Protein 6SWJ (pdb70)

Secondary structure (DSSP, 8-state):
---S-HHHHHHHHHHHHHHHHHTT-HHHHHHHHHHHHHHHHHHS-TTS-EEHHHHHHHHHHHHHHHHHHHTTTEEEEEEE-GGGTT-EE-TTSHHHHHHHHHHHHHHH-SS-EEEEEEEEEETTEEEEEEEE-SS---HHHHHHHHHHHHT------TT----HHHHHHHHHHHHT-S--EEEEE-TTS-EEEEEEEEP-SS---

Solvent-accessible surface area: 11991 Å² total; per-residue (Å²): 216,96,167,105,88,60,127,121,79,38,73,52,40,67,82,66,31,126,104,7,173,131,128,104,34,126,136,66,34,80,57,14,107,0,57,23,21,23,34,152,18,53,81,28,93,60,145,68,31,13,41,0,44,46,4,0,112,0,0,133,26,19,17,66,40,23,68,69,186,37,131,104,66,6,89,31,36,36,117,32,73,114,85,2,33,86,0,5,0,7,0,15,1,2,7,10,3,0,74,29,2,20,81,38,0,41,134,49,63,139,132,42,2,66,0,20,1,30,3,47,54,78,156,51,57,0,0,1,38,3,74,4,30,2,84,21,25,85,151,107,71,44,48,16,2,52,16,7,15,150,44,88,129,23,172,127,103,226,182,149,126,49,34,23,58,67,1,6,78,39,0,14,150,44,11,65,45,86,82,0,8,69,13,97,30,53,155,55,169,2,3,18,6,33,1,59,0,20,53,74,158,55,36,114,174

Sequence (205 aa):
QSQINPHFLFNTLNTVAKMAYLEDAQQTSRRLIEAVAAILRYNLGDLQRTVTLADEVRRIAREYFFIQQTRFFDRIKFSLEAEPSCLDQPIPPLTLQPLIENAFIHGIETYEQGAELSVSVFAENGRVVVEVRDNGVGMDEQVKAELEALIRGEEPRTRREQGIGLHNVIRRLQLFYGVMDVAEIESALGKGTTVRLWLPRWQGGMN

Radius of gyration: 17.87 Å; Cα contacts (8 Å, |Δi|>4): 331; chains: 1; bounding box: 51×41×42 Å

Nearest PDB structures (foldseek):
  6swj-assembly1_A-2  TM=1.005E+00  e=4.929E-46  Geobacillus stearothermophilus
  6swk-assembly1_A-2  TM=1.004E+00  e=2.505E-43  Geobacillus stearothermophilus
  4q20-assembly1_A  TM=5.596E-01  e=3.713E-10  Caulobacter vibrioides CB15
  4q20-assembly1_B  TM=5.631E-01  e=3.482E-10  Caulobacter vibrioides CB15
  3a0z-assembly1_A  TM=6.839E-01  e=1.660E-07  Thermotoga maritima

Organism: Geobacillus stearothermophilus (NCBI:txid1422)

B-factor: mean 32.08, std 12.31, range [7.04, 130.5]

Structure (mmCIF, N/CA/C/O backbone):
data_6SWJ
#
_entry.id   6SWJ
#
_cell.length_a   48.830
_cell.length_b   80.280
_cell.length_c   116.360
_cell.angle_alpha   90.000
_cell.angle_beta   90.000
_cell.angle_gamma   90.000
#
_symmetry.space_group_name_H-M   'C 2 2 21'
#
loop_
_entity.id
_entity.type
_entity.pdbx_description
1 polymer 'Histidine kinase'
2 non-polymer 'PLATINUM (II) ION'
3 water water
#
loop_
_atom_site.group_PDB
_atom_site.id
_atom_site.type_symbol
_atom_site.label_atom_id
_atom_site.label_alt_id
_atom_site.label_comp_id
_atom_site.label_asym_id
_atom_site.label_entity_id
_atom_site.label_seq_id
_atom_site.pdbx_PDB_ins_code
_atom_site.Cartn_x
_atom_site.Cartn_y
_atom_site.Cartn_z
_atom_site.occupancy
_atom_site.B_iso_or_equiv
_atom_site.auth_seq_id
_atom_site.auth_comp_id
_atom_site.auth_asym_id
_atom_site.auth_atom_id
_atom_site.pdbx_PDB_model_num
ATOM 1 N N . GLN A 1 1 ? 29.562 39.095 63.390 1.00 77.81 272 GLN A N 1
ATOM 2 C CA . GLN A 1 1 ? 30.159 40.258 62.683 1.00 76.30 272 GLN A CA 1
ATOM 3 C C . GLN A 1 1 ? 31.635 39.994 62.419 1.00 74.73 272 GLN A C 1
ATOM 4 O O . GLN A 1 1 ? 32.091 38.890 62.674 1.00 75.40 272 GLN A O 1
ATOM 10 N N . SER A 1 2 ? 32.340 41.004 61.922 1.00 72.27 273 SER A N 1
ATOM 11 C CA . SER A 1 2 ? 33.800 40.846 61.726 1.00 70.15 273 SER A CA 1
ATOM 12 C C . SER A 1 2 ? 34.507 41.330 62.980 1.00 64.33 273 SER A C 1
ATOM 13 O O . SER A 1 2 ? 34.408 42.502 63.266 1.00 63.69 273 SER A O 1
ATOM 16 N N . GLN A 1 3 ? 35.273 40.452 63.616 1.00 58.94 274 GLN A N 1
ATOM 17 C CA . GLN A 1 3 ? 36.001 40.782 64.863 1.00 53.14 274 GLN A CA 1
ATOM 18 C C . GLN A 1 3 ? 37.394 41.341 64.535 1.00 59.70 274 GLN A C 1
ATOM 19 O O . GLN A 1 3 ? 38.142 41.592 65.474 1.00 53.86 274 GLN A O 1
ATOM 25 N N . ILE A 1 4 ? 37.713 41.526 63.255 1.00 52.97 275 ILE A N 1
ATOM 26 C CA . ILE A 1 4 ? 39.052 41.997 62.810 1.00 52.95 275 ILE A CA 1
ATOM 27 C C . ILE A 1 4 ? 38.859 43.283 62.005 1.00 51.21 275 ILE A C 1
ATOM 28 O O . ILE A 1 4 ? 37.822 43.422 61.386 1.00 52.22 275 ILE A O 1
ATOM 33 N N . ASN A 1 5 ? 39.810 44.206 62.062 1.00 41.33 276 ASN A N 1
ATOM 34 C CA . ASN A 1 5 ? 39.675 45.466 61.301 1.00 44.09 276 ASN A CA 1
ATOM 35 C C . ASN A 1 5 ? 40.644 45.345 60.163 1.00 44.70 276 ASN A C 1
ATOM 36 O O . ASN A 1 5 ? 41.820 45.556 60.361 1.00 38.90 276 ASN A O 1
ATOM 41 N N . PRO A 1 6 ? 40.294 45.060 58.749 1.00 46.25 277 PRO A N 1
ATOM 42 C CA . PRO A 1 6 ? 41.178 44.784 57.605 1.00 42.04 277 PRO A CA 1
ATOM 43 C C . PRO A 1 6 ? 42.030 45.970 57.183 1.00 38.96 277 PRO A C 1
ATOM 44 O O . PRO A 1 6 ? 43.157 45.761 56.719 1.00 41.83 277 PRO A O 1
ATOM 48 N N . HIS A 1 7 ? 41.532 47.201 57.319 1.00 39.36 278 HIS A N 1
ATOM 49 C CA . HIS A 1 7 ? 42.333 48.368 56.961 1.00 41.83 278 HIS A CA 1
ATOM 50 C C . HIS A 1 7 ? 43.563 48.485 57.860 1.00 38.23 278 HIS A C 1
ATOM 51 O O . HIS A 1 7 ? 44.687 48.651 57.371 1.00 36.43 278 HIS A O 1
ATOM 58 N N . PHE A 1 8 ? 43.378 48.288 59.157 1.00 38.67 279 PHE A N 1
ATOM 59 C CA . PHE A 1 8 ? 44.513 48.306 60.103 1.00 34.88 279 PHE A CA 1
ATOM 60 C C . PHE A 1 8 ? 45.468 47.177 59.728 1.00 31.74 279 PHE A C 1
ATOM 61 O O . PHE A 1 8 ? 46.650 47.363 59.756 1.00 30.35 279 PHE A O 1
ATOM 69 N N . LEU A 1 9 ? 44.914 46.010 59.429 1.00 31.86 280 LEU A N 1
ATOM 70 C CA . LEU A 1 9 ? 45.733 44.821 59.087 1.00 31.28 280 LEU A CA 1
ATOM 71 C C . LEU A 1 9 ? 46.591 45.127 57.858 1.00 32.31 280 LEU A C 1
ATOM 72 O O . LEU A 1 9 ? 47.754 44.870 57.873 1.00 26.55 280 LEU A O 1
ATOM 77 N N . PHE A 1 10 ? 45.968 45.660 56.822 1.00 34.09 281 PHE A N 1
ATOM 78 C CA . PHE A 1 10 ? 46.708 45.992 55.588 1.00 31.19 281 PHE A CA 1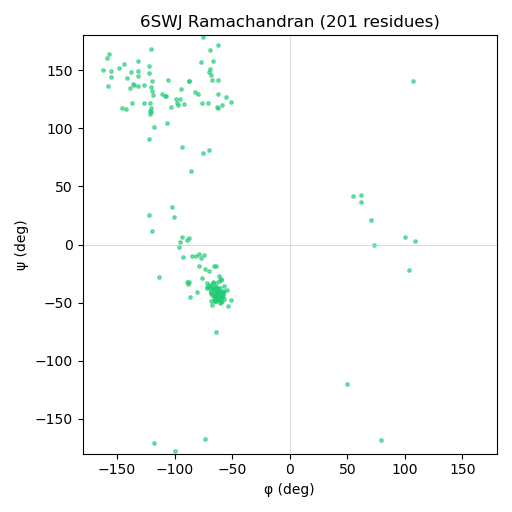
ATOM 79 C C . PHE A 1 10 ? 47.820 47.024 55.835 1.00 34.79 281 PHE A C 1
ATOM 80 O O . PHE A 1 10 ? 48.920 46.824 55.366 1.00 29.06 281 PHE A O 1
ATOM 88 N N . ASN A 1 11 ? 47.495 48.132 56.487 1.00 29.17 282 ASN A N 1
ATOM 89 C CA . ASN A 1 11 ? 48.512 49.135 56.810 1.00 33.37 282 ASN A CA 1
ATOM 90 C C . ASN A 1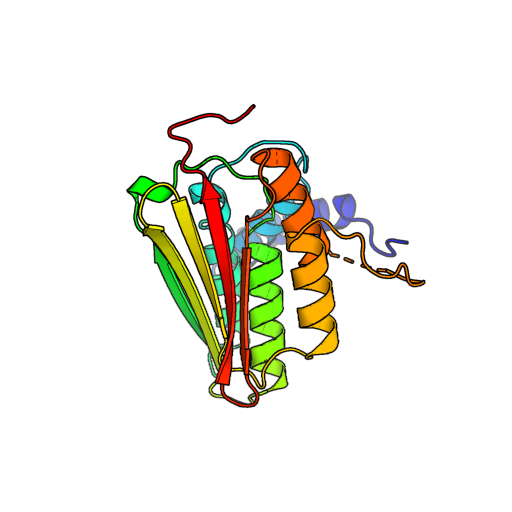 11 ? 49.632 48.540 57.650 1.00 27.98 282 ASN A C 1
ATOM 91 O O . ASN A 1 11 ? 50.814 48.846 57.441 1.00 27.36 282 ASN A O 1
ATOM 96 N N . THR A 1 12 ? 49.273 47.720 58.633 1.00 24.69 283 THR A N 1
ATOM 97 C CA . THR A 1 12 ? 50.283 47.114 59.486 1.00 22.84 283 THR A CA 1
ATOM 98 C C . THR A 1 12 ? 51.185 46.204 58.672 1.00 25.25 283 THR A C 1
ATOM 99 O O . THR A 1 12 ? 52.402 46.187 58.876 1.00 23.80 283 THR A O 1
ATOM 103 N N . LEU A 1 13 ? 50.603 45.461 57.726 1.00 21.94 284 LEU A N 1
ATOM 104 C CA . LEU A 1 13 ? 51.403 44.617 56.841 1.00 22.35 284 LEU A CA 1
ATOM 105 C C . LEU A 1 13 ? 52.385 45.449 56.029 1.00 26.05 284 LEU A C 1
ATOM 106 O O . LEU A 1 13 ? 53.521 45.026 55.779 1.00 22.39 284 LEU A O 1
ATOM 111 N N . ASN A 1 14 ? 51.966 46.643 55.609 1.00 24.06 285 ASN A N 1
ATOM 112 C CA . ASN A 1 14 ? 52.892 47.526 54.914 1.00 25.47 285 ASN A CA 1
ATOM 113 C C . ASN A 1 14 ? 54.048 47.946 55.818 1.00 21.11 285 ASN A C 1
ATOM 114 O O . ASN A 1 14 ? 55.196 47.996 55.373 1.00 23.80 285 ASN A O 1
ATOM 119 N N . THR A 1 15 ? 53.769 48.229 57.094 1.00 20.38 286 THR A N 1
ATOM 120 C CA . THR A 1 15 ? 54.832 48.605 58.028 1.00 20.94 286 THR A CA 1
ATOM 121 C C . THR A 1 15 ? 55.809 47.455 58.229 1.00 22.69 286 THR A C 1
ATOM 122 O O . THR A 1 15 ? 57.026 47.658 58.265 1.00 21.76 286 THR A O 1
ATOM 126 N N . VAL A 1 16 ? 55.284 46.239 58.382 1.00 21.43 287 VAL A N 1
ATOM 127 C CA . VAL A 1 16 ? 56.138 45.049 58.464 1.00 19.79 287 VAL A CA 1
ATOM 128 C C . VAL A 1 16 ? 57.003 44.915 57.211 1.00 23.08 287 VAL A C 1
ATOM 129 O O . VAL A 1 16 ? 58.201 44.588 57.281 1.00 18.37 287 VAL A O 1
ATOM 133 N N . ALA A 1 17 ? 56.402 45.126 56.041 1.00 20.75 288 ALA A N 1
ATOM 134 C CA . ALA A 1 17 ? 57.144 45.020 54.793 1.00 19.64 288 ALA A CA 1
ATOM 135 C C . ALA A 1 17 ? 58.269 46.044 54.744 1.00 19.32 288 ALA A C 1
ATOM 136 O O . ALA A 1 17 ? 59.372 45.741 54.279 1.00 19.87 288 ALA A O 1
ATOM 138 N N . LYS A 1 18 ? 58.006 47.263 55.219 1.00 20.43 289 LYS A N 1
ATOM 139 C CA . LYS A 1 18 ? 59.063 48.269 55.249 1.00 22.37 289 LYS A CA 1
ATOM 140 C C . LYS A 1 18 ? 60.199 47.826 56.149 1.00 21.64 289 LYS A C 1
ATOM 141 O O . LYS A 1 18 ? 61.372 47.953 55.786 1.00 21.51 289 LYS A O 1
ATOM 147 N N . MET A 1 19 ? 59.872 47.290 57.327 1.00 21.08 290 MET A N 1
ATOM 148 C CA . MET A 1 19 ? 60.922 46.860 58.249 1.00 19.72 290 MET A CA 1
ATOM 149 C C . MET A 1 19 ? 61.712 45.685 57.677 1.00 18.56 290 MET A C 1
ATOM 150 O O . MET A 1 19 ? 62.935 45.610 57.840 1.00 19.86 290 MET A O 1
ATOM 155 N N . ALA A 1 20 ? 61.035 44.763 56.993 1.00 17.79 291 ALA A N 1
ATOM 156 C CA . ALA A 1 20 ? 61.735 43.622 56.402 1.00 18.62 291 ALA A CA 1
ATOM 157 C C . ALA A 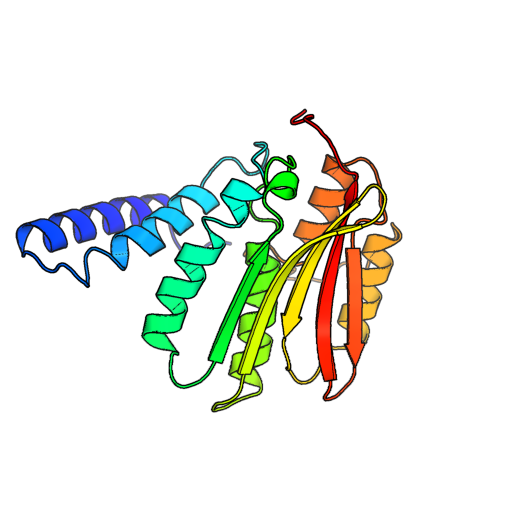1 20 ? 62.733 44.076 55.346 1.00 19.74 291 ALA A C 1
ATOM 158 O O . ALA A 1 20 ? 63.835 43.532 55.255 1.00 21.88 291 ALA A O 1
ATOM 160 N N . TYR A 1 21 ? 62.356 45.066 54.533 1.00 21.21 292 TYR A N 1
ATOM 161 C CA . TYR A 1 21 ? 63.293 45.643 53.573 1.00 22.49 292 TYR A CA 1
ATOM 162 C C . TYR A 1 21 ? 64.474 46.293 54.290 1.00 19.38 292 TYR A C 1
ATOM 163 O O . TYR A 1 21 ? 65.640 46.061 53.938 1.00 23.75 292 TYR A O 1
ATOM 172 N N . LEU A 1 22 ? 64.189 47.095 55.318 1.00 20.07 293 LEU A N 1
ATOM 173 C CA . LEU A 1 22 ? 65.256 47.793 56.037 1.00 23.67 293 LEU A CA 1
ATOM 174 C C . LEU A 1 22 ? 66.226 46.818 56.682 1.00 24.94 293 LEU A C 1
ATOM 175 O O . LEU A 1 22 ? 67.420 47.119 56.801 1.00 25.63 293 LEU A O 1
ATOM 180 N N . GLU A 1 23 ? 65.742 45.643 57.090 1.00 19.03 294 GLU A N 1
ATOM 181 C CA . GLU A 1 23 ? 66.578 44.611 57.690 1.00 20.76 294 GLU A CA 1
ATOM 182 C C . GLU A 1 23 ? 67.094 43.598 56.673 1.00 23.27 294 GLU A C 1
ATOM 183 O O . GLU A 1 23 ? 67.743 42.617 57.060 1.00 24.27 294 GLU A O 1
ATOM 189 N N . ASP A 1 24 ? 66.843 43.832 55.384 1.00 21.11 295 ASP A N 1
ATOM 190 C CA . ASP A 1 24 ? 67.334 42.978 54.296 1.00 22.39 295 ASP A CA 1
ATOM 191 C C . ASP A 1 24 ? 66.926 41.521 54.494 1.00 23.68 295 ASP A C 1
ATOM 192 O O . ASP A 1 24 ? 67.704 40.589 54.262 1.00 26.79 295 ASP A O 1
ATOM 197 N N . ALA A 1 25 ? 65.676 41.324 54.915 1.00 20.05 296 ALA A N 1
ATOM 198 C CA . ALA A 1 25 ? 65.123 39.982 55.096 1.00 21.53 296 ALA A CA 1
ATOM 199 C C . ALA A 1 25 ? 64.399 39.604 53.807 1.00 21.41 296 ALA A C 1
ATOM 200 O O . ALA A 1 25 ? 63.181 39.765 53.654 1.00 20.80 296 ALA A O 1
ATOM 202 N N . GLN A 1 26 ? 65.178 39.102 52.848 1.00 21.73 297 GLN A N 1
ATOM 203 C CA . GLN A 1 26 ? 64.664 38.985 51.481 1.00 23.58 297 GLN A CA 1
ATOM 204 C C . GLN A 1 26 ? 63.558 37.945 51.364 1.00 24.30 297 GLN A C 1
ATOM 205 O O . GLN A 1 26 ? 62.580 38.166 50.646 1.00 20.16 297 GLN A O 1
ATOM 211 N N . GLN A 1 27 ? 63.697 36.791 52.023 1.00 23.25 298 GLN A N 1
ATOM 212 C CA . GLN A 1 27 ? 62.639 35.786 51.893 1.00 22.97 298 GLN A CA 1
ATOM 213 C C . GLN A 1 27 ? 61.391 36.210 52.649 1.00 23.22 298 GLN A C 1
ATOM 214 O O . GLN A 1 27 ? 60.264 35.955 52.198 1.00 23.00 298 GLN A O 1
ATOM 220 N N . THR A 1 28 ? 61.573 36.854 53.805 1.00 17.95 299 THR A N 1
ATOM 221 C CA . THR A 1 28 ? 60.440 37.422 54.529 1.00 19.62 299 THR A CA 1
ATOM 222 C C . THR A 1 28 ? 59.720 38.458 53.671 1.00 22.14 299 THR A C 1
ATOM 223 O O . THR A 1 28 ? 58.484 38.463 53.598 1.00 21.95 299 THR A O 1
ATOM 227 N N . SER A 1 29 ? 60.480 39.335 52.999 1.00 19.35 300 SER A N 1
ATOM 228 C CA . SER A 1 29 ? 59.864 40.338 52.134 1.00 20.40 300 SER A CA 1
ATOM 229 C C . SER A 1 29 ? 59.023 39.697 51.030 1.00 19.32 300 SER A C 1
ATOM 230 O O . SER A 1 29 ? 57.936 40.185 50.717 1.00 21.31 300 SER A O 1
ATOM 233 N N . ARG A 1 30 ? 59.517 38.609 50.431 1.00 22.41 301 ARG A N 1
ATOM 234 C CA A ARG A 1 30 ? 58.743 37.957 49.375 0.55 24.69 301 ARG A CA 1
ATOM 235 C CA B ARG A 1 30 ? 58.747 37.934 49.379 0.45 24.21 301 ARG A CA 1
ATOM 236 C C . ARG A 1 30 ? 57.414 37.414 49.911 1.00 27.46 301 ARG A C 1
ATOM 237 O O . ARG A 1 30 ? 56.373 37.562 49.261 1.00 23.93 301 ARG A O 1
ATOM 252 N N . LEU A 1 31 ? 57.437 36.795 51.093 1.00 23.06 302 LEU A N 1
ATOM 253 C CA . LEU A 1 31 ? 56.188 36.299 51.670 1.00 20.59 302 LEU A CA 1
ATOM 254 C C . LEU A 1 31 ? 55.226 37.439 51.975 1.00 26.55 302 LEU A C 1
ATOM 255 O O . LEU A 1 31 ? 54.022 37.340 51.690 1.00 25.16 302 LEU A O 1
ATOM 260 N N . ILE A 1 32 ? 55.721 38.525 52.580 1.00 18.69 303 ILE A N 1
ATOM 261 C CA . ILE A 1 32 ? 54.829 39.653 52.865 1.00 20.82 303 ILE A CA 1
ATOM 262 C C . ILE A 1 32 ? 54.239 40.209 51.575 1.00 22.66 303 ILE A C 1
ATOM 263 O O . ILE A 1 32 ? 53.047 40.547 51.513 1.00 25.83 303 ILE A O 1
ATOM 268 N N . GLU A 1 33 ? 55.057 40.319 50.533 1.00 25.91 304 GLU A N 1
ATOM 269 C CA . GLU A 1 33 ? 54.566 40.842 49.262 1.00 31.48 304 GLU A CA 1
ATOM 270 C C . GLU A 1 33 ? 53.416 39.998 48.733 1.00 31.95 304 GLU A C 1
ATOM 271 O O . GLU A 1 33 ? 52.418 40.527 48.227 1.00 29.92 304 GLU A O 1
ATOM 277 N N . ALA A 1 34 ? 53.541 38.679 48.848 1.00 26.58 305 ALA A N 1
ATOM 278 C CA . ALA A 1 34 ? 52.483 37.787 48.387 1.00 27.58 305 ALA A CA 1
ATOM 279 C C . ALA A 1 34 ? 51.203 37.983 49.191 1.00 27.55 305 ALA A C 1
ATOM 280 O O . ALA A 1 34 ? 50.117 38.126 48.620 1.00 28.35 305 ALA A O 1
ATOM 282 N N . VAL A 1 35 ? 51.297 38.000 50.524 1.00 27.24 306 VAL A N 1
ATOM 283 C CA . VAL A 1 35 ? 50.052 38.115 51.279 1.00 27.12 306 VAL A CA 1
ATOM 284 C C . VAL A 1 35 ? 49.476 39.522 51.154 1.00 28.45 306 VAL A C 1
ATOM 285 O O . VAL A 1 35 ? 48.250 39.689 51.102 1.00 28.43 306 VAL A O 1
ATOM 289 N N . ALA A 1 36 ? 50.331 40.549 51.049 1.00 23.89 307 ALA A N 1
ATOM 290 C CA . ALA A 1 36 ? 49.817 41.893 50.779 1.00 26.31 307 ALA A CA 1
ATOM 291 C C . ALA A 1 36 ? 49.061 41.935 49.453 1.00 25.67 307 ALA A C 1
ATOM 292 O O . ALA A 1 36 ? 48.012 42.587 49.348 1.00 28.40 307 ALA A O 1
ATOM 294 N N . ALA A 1 37 ? 49.580 41.253 48.428 1.00 28.41 308 ALA A N 1
ATOM 295 C CA . ALA A 1 37 ? 48.897 41.218 47.138 1.00 27.75 308 ALA A CA 1
ATOM 296 C C . ALA A 1 37 ? 47.511 40.612 47.276 1.00 30.73 308 ALA A C 1
ATOM 297 O O . ALA A 1 37 ? 46.530 41.152 46.747 1.00 28.92 308 ALA A O 1
ATOM 299 N N . ILE A 1 38 ? 47.406 39.499 48.008 1.00 25.32 309 ILE A N 1
ATOM 300 C CA . ILE A 1 38 ? 46.108 38.851 48.208 1.00 24.91 309 ILE A CA 1
ATOM 301 C C . ILE A 1 38 ? 45.169 39.756 48.997 1.00 31.26 309 ILE A C 1
ATOM 302 O O . ILE A 1 38 ? 43.996 39.927 48.637 1.00 28.48 309 ILE A O 1
ATOM 307 N N . LEU A 1 39 ? 45.651 40.310 50.115 1.00 24.61 310 LEU A N 1
ATOM 308 C CA . LEU A 1 39 ? 44.790 41.146 50.950 1.00 28.68 310 LEU A CA 1
ATOM 309 C C . LEU A 1 39 ? 44.272 42.351 50.170 1.00 27.73 310 LEU A C 1
ATOM 310 O O . LEU A 1 39 ? 43.076 42.667 50.220 1.00 33.04 310 LEU A O 1
ATOM 315 N N . ARG A 1 40 ? 45.159 43.021 49.424 1.00 25.67 311 ARG A N 1
ATOM 316 C CA . ARG A 1 40 ? 44.755 44.185 48.637 1.00 31.30 311 ARG A CA 1
ATOM 317 C C . ARG A 1 40 ? 43.673 43.822 47.634 1.00 36.06 311 ARG A C 1
ATOM 318 O O . ARG A 1 40 ? 42.693 44.559 47.458 1.00 31.35 311 ARG A O 1
ATOM 326 N N . TYR A 1 41 ? 43.847 42.689 46.959 1.00 28.15 312 TYR A N 1
ATOM 327 C CA . TYR A 1 41 ? 42.874 42.233 45.973 1.00 31.38 312 TYR A CA 1
ATOM 328 C C . TYR A 1 41 ? 41.540 41.912 46.628 1.00 32.27 312 TYR A C 1
ATOM 329 O O . TYR A 1 41 ? 40.477 42.291 46.118 1.00 33.13 312 TYR A O 1
ATOM 338 N N . ASN A 1 42 ? 41.570 41.221 47.767 1.00 31.92 313 ASN A N 1
ATOM 339 C CA . ASN A 1 42 ? 40.325 40.857 48.422 1.00 33.31 313 ASN A CA 1
ATOM 340 C C . ASN A 1 42 ? 39.611 42.066 49.014 1.00 38.11 313 ASN A C 1
ATOM 341 O O . ASN A 1 42 ? 38.390 42.020 49.185 1.00 37.50 313 ASN A O 1
ATOM 346 N N . LEU A 1 43 ? 40.331 43.154 49.299 1.00 33.66 314 LEU A N 1
ATOM 347 C CA . LEU A 1 43 ? 39.715 44.372 49.817 1.00 33.17 314 LEU A CA 1
ATOM 348 C C . LEU A 1 43 ? 39.175 45.283 48.723 1.00 37.02 314 LEU A C 1
ATOM 349 O O . LEU A 1 43 ? 38.478 46.252 49.040 1.00 36.50 314 LEU A O 1
ATOM 354 N N . GLY A 1 44 ? 39.486 45.010 47.458 1.00 33.41 315 GLY A N 1
ATOM 355 C CA . GLY A 1 44 ? 38.963 45.814 46.369 1.00 32.76 315 GLY A CA 1
ATOM 356 C C . GLY A 1 44 ? 37.449 45.744 46.285 1.00 30.59 315 GLY A C 1
ATOM 357 O O . GLY A 1 44 ? 36.779 44.967 46.962 1.00 32.65 315 GLY A O 1
ATOM 358 N N . ASP A 1 45 ? 36.902 46.600 45.421 1.00 37.12 316 ASP A N 1
ATOM 359 C CA . ASP A 1 45 ? 35.465 46.627 45.179 1.00 32.90 316 ASP A CA 1
ATOM 360 C C . ASP A 1 45 ? 35.015 45.301 44.578 1.00 31.22 316 ASP A C 1
ATOM 361 O O . ASP A 1 45 ? 35.455 44.923 43.488 1.00 29.06 316 ASP A O 1
ATOM 366 N N . LEU A 1 46 ? 34.131 44.604 45.290 1.00 31.04 317 LEU A N 1
ATOM 367 C CA . LEU A 1 46 ? 33.650 43.299 44.858 1.00 34.60 317 LEU A CA 1
ATOM 368 C C . LEU A 1 46 ? 32.833 43.370 43.576 1.00 35.72 317 LEU A C 1
ATOM 369 O O . LEU A 1 46 ? 32.652 42.343 42.914 1.00 29.86 317 LEU A O 1
ATOM 374 N N . GLN A 1 47 ? 32.329 44.549 43.212 1.00 35.33 318 GLN A N 1
ATOM 375 C CA . GLN A 1 47 ? 31.505 44.693 42.021 1.00 37.32 318 GLN A CA 1
ATOM 376 C C . GLN A 1 47 ? 32.307 45.143 40.810 1.00 34.30 318 GLN A C 1
ATOM 377 O O . GLN A 1 47 ? 31.730 45.341 39.737 1.00 34.23 318 GLN A O 1
ATOM 383 N N . ARG A 1 48 ? 33.618 45.302 40.950 1.00 29.76 319 ARG A N 1
ATOM 384 C CA . ARG A 1 48 ? 34.440 45.564 39.788 1.00 30.11 319 ARG A CA 1
ATOM 385 C C . ARG A 1 48 ? 34.501 44.319 38.904 1.00 29.06 319 ARG A C 1
ATOM 386 O O . ARG A 1 48 ? 34.076 43.223 39.287 1.00 32.07 319 ARG A O 1
ATOM 394 N N . THR A 1 49 ? 35.007 44.506 37.694 1.00 28.93 320 THR A N 1
ATOM 395 C CA . THR A 1 49 ? 35.237 43.418 36.760 1.00 29.32 320 THR A CA 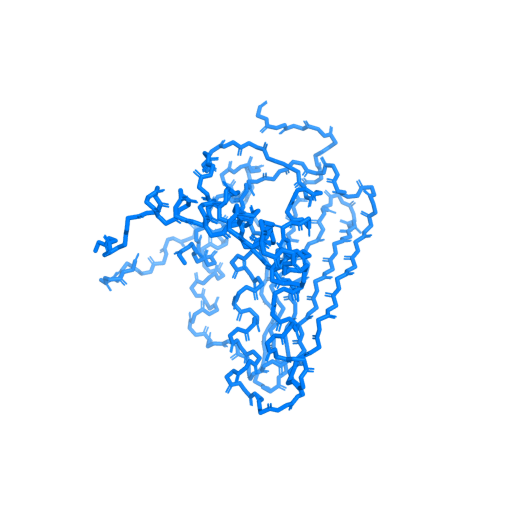1
ATOM 396 C C . THR A 1 49 ? 36.740 43.245 36.604 1.00 30.72 320 THR A C 1
ATOM 397 O O . THR A 1 49 ? 37.461 44.227 36.402 1.00 29.55 320 THR A O 1
ATOM 401 N N . VAL A 1 50 ? 37.214 42.008 36.755 1.00 26.39 321 VAL A N 1
ATOM 402 C CA . VAL A 1 50 ? 38.615 41.675 36.517 1.00 23.22 321 VAL A CA 1
ATOM 403 C C . VAL A 1 50 ? 38.663 40.669 35.376 1.00 26.53 321 VAL A C 1
ATOM 404 O O . VAL A 1 50 ? 37.642 40.402 34.738 1.00 21.41 321 VAL A O 1
ATOM 408 N N . THR A 1 51 ? 39.830 40.088 35.107 1.00 22.86 322 THR A N 1
ATOM 409 C CA . THR A 1 51 ? 39.900 38.988 34.152 1.00 22.11 322 THR A CA 1
ATOM 410 C C . THR A 1 51 ? 40.457 37.755 34.847 1.00 23.77 322 THR A C 1
ATOM 411 O O . THR A 1 51 ? 40.972 37.826 35.968 1.00 23.23 322 THR A O 1
ATOM 415 N N . LEU A 1 52 ? 40.350 36.614 34.159 1.00 20.09 323 LEU A N 1
ATOM 416 C CA . LEU A 1 52 ? 40.905 35.380 34.716 1.00 18.72 323 LEU A CA 1
ATOM 417 C C . LEU A 1 52 ? 42.406 35.511 34.940 1.00 22.61 323 LEU A C 1
ATOM 418 O O . LEU A 1 52 ? 42.954 34.889 35.855 1.00 22.18 323 LEU A O 1
ATOM 423 N N . ALA A 1 53 ? 43.080 36.322 34.127 1.00 20.91 324 ALA A N 1
ATOM 424 C CA . ALA A 1 53 ? 44.504 36.573 34.353 1.00 20.13 324 ALA A CA 1
ATOM 425 C C . ALA A 1 53 ? 44.756 37.133 35.751 1.00 22.85 324 ALA A C 1
ATOM 426 O O . ALA A 1 53 ? 45.719 36.741 36.422 1.00 22.92 324 ALA A O 1
ATOM 428 N N . ASP A 1 54 ? 43.889 38.038 36.221 1.00 20.45 325 ASP A N 1
ATOM 429 C CA . ASP A 1 54 ? 44.043 38.565 37.571 1.00 23.06 325 ASP A CA 1
ATOM 430 C C . ASP A 1 54 ? 43.762 37.493 38.610 1.00 24.85 325 ASP A C 1
ATOM 431 O O . ASP A 1 54 ? 44.442 37.421 39.641 1.00 21.59 325 ASP A O 1
ATOM 436 N N . GLU A 1 55 ? 42.737 36.668 38.368 1.00 22.22 326 GLU A N 1
ATOM 437 C CA . GLU A 1 55 ? 42.405 35.616 39.315 1.00 19.43 326 GLU A CA 1
ATOM 438 C C . GLU A 1 55 ? 43.545 34.613 39.429 1.00 17.71 326 GLU A C 1
ATOM 439 O O . GLU A 1 55 ? 43.876 34.157 40.530 1.00 22.62 326 GLU A O 1
ATOM 445 N N . VAL A 1 56 ? 44.159 34.269 38.298 1.00 19.80 327 VAL A N 1
ATOM 446 C CA . VAL A 1 56 ? 45.239 33.288 38.306 1.00 21.77 327 VAL A CA 1
ATOM 447 C C . VAL A 1 56 ? 46.481 33.864 38.989 1.00 25.35 327 VAL A C 1
ATOM 448 O O . VAL A 1 56 ? 47.185 33.153 39.727 1.00 23.53 327 VAL A O 1
ATOM 452 N N . ARG A 1 57 ? 46.756 35.157 38.773 1.00 21.42 328 ARG A N 1
ATOM 453 C CA A ARG A 1 57 ? 47.882 35.796 39.460 0.56 23.66 328 ARG A CA 1
ATOM 454 C CA B ARG A 1 57 ? 47.876 35.807 39.456 0.44 24.24 328 ARG A CA 1
ATOM 455 C C . ARG A 1 57 ? 47.734 35.685 40.973 1.00 21.82 328 ARG A C 1
ATOM 456 O O . ARG A 1 57 ? 48.706 35.366 41.678 1.00 23.73 328 ARG A O 1
ATOM 471 N N . ILE A 1 58 ? 46.533 35.936 41.485 1.00 21.80 329 ILE A N 1
ATOM 472 C CA . ILE A 1 58 ? 46.296 35.820 42.918 1.00 20.70 329 ILE A CA 1
ATOM 473 C C . ILE A 1 58 ? 46.437 34.373 43.364 1.00 25.97 329 ILE A C 1
ATOM 474 O O . ILE A 1 58 ? 46.988 34.089 44.435 1.00 21.35 329 ILE A O 1
ATOM 479 N N . ALA A 1 59 ? 45.966 33.435 42.541 1.00 22.60 330 ALA A N 1
ATOM 480 C CA . ALA A 1 59 ? 46.142 32.020 42.855 1.00 20.82 330 ALA A CA 1
ATOM 481 C C . ALA A 1 59 ? 47.619 31.652 43.018 1.00 19.49 330 ALA A C 1
ATOM 482 O O . ALA A 1 59 ? 47.976 30.887 43.926 1.00 19.83 330 ALA A O 1
ATOM 484 N N . ARG A 1 60 ? 48.488 32.185 42.152 1.00 21.53 331 ARG A N 1
ATOM 485 C CA . ARG A 1 60 ? 49.917 31.874 42.254 1.00 18.99 331 ARG A CA 1
ATOM 486 C C . ARG A 1 60 ? 50.500 32.399 43.560 1.00 22.36 331 ARG A C 1
ATOM 487 O O . ARG A 1 60 ? 51.341 31.735 44.187 1.00 22.79 331 ARG A O 1
ATOM 495 N N . GLU A 1 61 ? 50.063 33.585 43.994 1.00 22.28 332 GLU A N 1
ATOM 496 C CA . GLU A 1 61 ? 50.525 34.112 45.276 1.00 23.48 332 GLU A CA 1
ATOM 497 C C . GLU A 1 61 ? 50.082 33.209 46.416 1.00 25.54 332 GLU A C 1
ATOM 498 O O . GLU A 1 61 ? 50.850 32.925 47.343 1.00 20.28 332 GLU A O 1
ATOM 504 N N . TYR A 1 62 ? 48.841 32.740 46.351 1.00 20.61 333 TYR A N 1
ATOM 505 C CA . TYR A 1 62 ? 48.329 31.827 47.354 1.00 20.17 333 TYR A CA 1
ATOM 506 C C . TYR A 1 62 ? 49.152 30.545 47.401 1.00 21.21 333 TYR A C 1
ATOM 507 O O . TYR A 1 62 ? 49.555 30.098 48.478 1.00 21.51 333 TYR A O 1
ATOM 516 N N . PHE A 1 63 ? 49.416 29.941 46.237 1.00 21.33 334 PHE A N 1
ATOM 517 C CA . PHE A 1 63 ? 50.192 28.702 46.211 1.00 21.60 334 PHE A CA 1
ATOM 518 C C . PHE A 1 63 ? 51.617 28.921 46.717 1.00 22.40 334 PHE A C 1
ATOM 519 O O . PHE A 1 63 ? 52.190 28.039 47.362 1.00 24.25 334 PHE A O 1
ATOM 527 N N . PHE A 1 64 ? 52.212 30.078 46.416 1.00 20.88 335 PHE A N 1
ATOM 528 C CA . PHE A 1 64 ? 53.548 30.368 46.935 1.00 21.41 335 PHE A CA 1
ATOM 529 C C . PHE A 1 64 ? 53.558 30.379 48.455 1.00 22.82 335 PHE A C 1
ATOM 530 O O . PHE A 1 64 ? 54.464 29.816 49.084 1.00 22.44 335 PHE A O 1
ATOM 538 N N . ILE A 1 65 ? 52.556 31.016 49.065 1.00 21.50 336 ILE A N 1
ATOM 539 C CA . ILE A 1 65 ? 52.468 31.086 50.522 1.00 18.76 336 ILE A CA 1
ATOM 540 C C . ILE A 1 65 ? 52.259 29.698 51.115 1.00 23.10 336 ILE A C 1
ATOM 541 O O . ILE A 1 65 ? 52.916 29.308 52.089 1.00 21.93 336 ILE A O 1
ATOM 546 N N . GLN A 1 66 ? 51.312 28.971 50.560 1.00 22.26 337 GLN A N 1
ATOM 547 C CA . GLN A 1 66 ? 50.935 27.647 51.107 1.00 22.02 337 GLN A CA 1
ATOM 548 C C . GLN A 1 66 ? 52.062 26.629 50.907 1.00 19.98 337 GLN A C 1
ATOM 549 O O . GLN A 1 66 ? 52.268 25.826 51.761 1.00 24.94 337 GLN A O 1
ATOM 555 N N . GLN A 1 67 ? 52.764 26.727 49.802 1.00 18.75 338 GLN A N 1
ATOM 556 C CA . GLN A 1 67 ? 53.884 25.798 49.524 1.00 25.97 338 GLN A CA 1
ATOM 557 C C . GLN A 1 67 ? 54.995 26.012 50.551 1.00 29.65 338 GLN A C 1
ATOM 558 O O . GLN A 1 67 ? 55.632 25.072 50.934 1.00 28.79 338 GLN A O 1
ATOM 564 N N . THR A 1 68 ? 55.210 27.261 50.930 1.00 24.66 339 THR A N 1
ATOM 565 C CA . THR A 1 68 ? 56.212 27.576 51.955 1.00 26.53 339 THR A CA 1
ATOM 566 C C . THR A 1 68 ? 55.884 26.841 53.257 1.00 28.26 339 THR A C 1
ATOM 567 O O . THR A 1 68 ? 56.769 26.351 53.862 1.00 32.60 339 THR A O 1
ATOM 571 N N . ARG A 1 69 ? 54.622 26.790 53.638 1.00 27.69 340 ARG A N 1
ATOM 572 C CA . ARG A 1 69 ? 54.232 26.202 54.915 1.00 25.89 340 ARG A CA 1
ATOM 573 C C . ARG A 1 69 ? 53.957 24.705 54.841 1.00 32.47 340 ARG A C 1
ATOM 574 O O . ARG A 1 69 ? 54.219 23.986 55.814 1.00 30.81 340 ARG A O 1
ATOM 582 N N . PHE A 1 70 ? 53.460 24.214 53.707 1.00 26.39 341 PHE A N 1
ATOM 583 C CA . PHE A 1 70 ? 52.893 22.871 53.599 1.00 33.77 341 PHE A CA 1
ATOM 584 C C . PHE A 1 70 ? 53.591 22.018 52.546 1.00 37.14 341 PHE A C 1
ATOM 585 O O . PHE A 1 70 ? 52.981 21.091 52.002 1.00 36.72 341 PHE A O 1
ATOM 593 N N . PHE A 1 71 ? 54.854 22.315 52.237 1.00 30.81 342 PHE A N 1
ATOM 594 C CA . PHE A 1 71 ? 55.488 21.681 51.082 1.00 41.55 342 PHE A CA 1
ATOM 595 C C . PHE A 1 71 ? 55.531 20.163 51.209 1.00 42.91 342 PHE A C 1
ATOM 596 O O . PHE A 1 71 ? 55.466 19.450 50.201 1.00 42.58 342 PHE A O 1
ATOM 604 N N . ASP A 1 72 ? 55.610 19.646 52.428 1.00 42.18 343 ASP A N 1
ATOM 605 C CA . ASP A 1 72 ? 55.692 18.204 52.607 1.00 47.80 343 ASP A CA 1
ATOM 606 C C . ASP A 1 72 ? 54.340 17.506 52.530 1.00 48.20 343 ASP A C 1
ATOM 607 O O . ASP A 1 72 ? 54.300 16.271 52.482 1.00 50.26 343 ASP A O 1
ATOM 612 N N . ARG A 1 73 ? 53.235 18.247 52.510 1.00 32.34 344 ARG A N 1
ATOM 613 C CA . ARG A 1 73 ? 51.931 17.629 52.670 1.00 35.55 344 ARG A CA 1
ATOM 614 C C . ARG A 1 73 ? 51.055 17.699 51.434 1.00 29.06 344 ARG A C 1
ATOM 615 O O . ARG A 1 73 ? 50.207 16.829 51.258 1.00 29.52 344 ARG A O 1
ATOM 623 N N . ILE A 1 74 ? 51.225 18.703 50.578 1.00 28.49 345 ILE A N 1
ATOM 624 C CA . ILE A 1 74 ? 50.268 18.929 49.500 1.00 24.18 345 ILE A CA 1
ATOM 625 C C . ILE A 1 74 ? 51.014 19.355 48.244 1.00 27.89 345 ILE A C 1
ATOM 626 O O . ILE A 1 74 ? 52.030 20.052 48.315 1.00 28.39 345 ILE A O 1
ATOM 631 N N . LYS A 1 75 ? 50.522 18.897 47.095 1.00 21.40 346 LYS A N 1
ATOM 632 C CA . LYS A 1 75 ? 51.050 19.226 45.780 1.00 21.40 346 LYS A CA 1
ATOM 633 C C . LYS A 1 75 ? 50.042 20.144 45.098 1.00 24.78 346 LYS A C 1
ATOM 634 O O . LYS A 1 75 ? 48.862 19.800 45.014 1.00 24.12 346 LYS A O 1
ATOM 640 N N . PHE A 1 76 ? 50.512 21.288 44.599 1.00 24.08 347 PHE A N 1
ATOM 641 C CA . PHE A 1 76 ? 49.686 22.238 43.858 1.00 22.33 347 PHE A CA 1
ATOM 642 C C . PHE A 1 76 ? 50.014 22.177 42.370 1.00 23.67 347 PHE A C 1
ATOM 643 O O . PHE A 1 76 ? 51.178 22.033 41.984 1.00 25.31 347 PHE A O 1
ATOM 651 N N . SER A 1 77 ? 48.984 22.295 41.541 1.00 19.23 348 SER A N 1
ATOM 652 C CA . SER A 1 77 ? 49.132 22.324 40.094 1.00 20.20 348 SER A CA 1
ATOM 653 C C . SER A 1 77 ? 48.251 23.439 39.552 1.00 21.25 348 SER A C 1
ATOM 654 O O . SER A 1 77 ? 47.126 23.613 40.012 1.00 21.04 348 SER A O 1
ATOM 657 N N . LEU A 1 78 ? 48.771 24.206 38.598 1.00 17.94 349 LEU A N 1
ATOM 658 C CA . LEU A 1 78 ? 48.022 25.310 38.001 1.00 19.67 349 LEU A CA 1
ATOM 659 C C . LEU A 1 78 ? 48.350 25.350 36.518 1.00 24.20 349 LEU A C 1
ATOM 660 O O . LEU A 1 78 ? 49.510 25.553 36.150 1.00 23.38 349 LEU A O 1
ATOM 665 N N . GLU A 1 79 ? 47.341 25.130 35.678 1.00 22.67 350 GLU A N 1
ATOM 666 C CA . GLU A 1 79 ? 47.497 25.107 34.231 1.00 19.89 350 GLU A CA 1
ATOM 667 C C . GLU A 1 79 ? 46.408 25.976 33.623 1.00 20.98 350 GLU A C 1
ATOM 668 O O . GLU A 1 79 ? 45.292 26.026 34.138 1.00 18.12 350 GLU A O 1
ATOM 674 N N . ALA A 1 80 ? 46.733 26.659 32.527 1.00 18.87 351 ALA A N 1
ATOM 675 C CA . ALA A 1 80 ? 45.780 27.585 31.930 1.00 15.94 351 ALA A CA 1
ATOM 676 C C . ALA A 1 80 ? 46.128 27.809 30.470 1.00 20.61 351 ALA A C 1
ATOM 677 O O . ALA A 1 80 ? 47.301 28.001 30.131 1.00 19.94 351 ALA A O 1
ATOM 679 N N . GLU A 1 81 ? 45.099 27.806 29.617 1.00 19.57 352 GLU A N 1
ATOM 680 C CA . GLU A 1 81 ? 45.258 28.260 28.234 1.00 21.82 352 GLU A CA 1
ATOM 681 C C . GLU A 1 81 ? 45.328 29.779 28.188 1.00 20.88 352 GLU A C 1
ATOM 682 O O . GLU A 1 81 ? 44.390 30.455 28.640 1.00 18.89 352 GLU A O 1
ATOM 688 N N . PRO A 1 82 ? 46.401 30.365 27.658 1.00 19.07 353 PRO A N 1
ATOM 689 C CA . PRO A 1 82 ? 46.528 31.829 27.678 1.00 19.32 353 PRO A CA 1
ATOM 690 C C . PRO A 1 82 ? 45.356 32.581 27.068 1.00 18.36 353 PRO A C 1
ATOM 691 O O . PRO A 1 82 ? 44.991 33.649 27.571 1.00 22.08 353 PRO A O 1
ATOM 695 N N . SER A 1 83 ? 44.788 32.078 25.973 1.00 24.00 354 SER A N 1
ATOM 696 C CA . SER A 1 83 ? 43.696 32.789 25.308 1.00 30.78 354 SER A CA 1
ATOM 697 C C . SER A 1 83 ? 42.455 32.895 26.183 1.00 30.45 354 SER A C 1
ATOM 698 O O . SER A 1 83 ? 41.595 33.741 25.914 1.00 33.48 354 SER A O 1
ATOM 701 N N . CYS A 1 84 ? 42.344 32.068 27.225 1.00 26.34 355 CYS A N 1
ATOM 702 C CA . CYS A 1 84 ? 41.233 32.170 28.166 1.00 20.00 355 CYS A CA 1
ATOM 703 C C . CYS A 1 84 ? 41.419 33.282 29.179 1.00 24.14 355 CYS A C 1
ATOM 704 O O . CYS A 1 84 ? 40.455 33.665 29.851 1.00 26.00 355 CYS A O 1
ATOM 707 N N . LEU A 1 85 ? 42.641 33.773 29.363 1.00 21.53 356 LEU A N 1
ATOM 708 C CA . LEU A 1 85 ? 42.877 34.590 30.539 1.00 17.99 356 LEU A CA 1
ATOM 709 C C . LEU A 1 85 ? 42.370 36.021 30.392 1.00 22.70 356 LEU A C 1
ATOM 710 O O . LEU A 1 85 ? 42.361 36.746 31.386 1.00 23.61 356 LEU A O 1
ATOM 715 N N . ASP A 1 86 ? 41.926 36.449 29.204 1.00 23.08 357 ASP A N 1
ATOM 716 C CA . ASP A 1 86 ? 41.280 37.754 29.092 1.00 23.19 357 ASP A CA 1
ATOM 717 C C . ASP A 1 86 ? 39.780 37.689 29.349 1.00 27.87 357 ASP A C 1
ATOM 718 O O . ASP A 1 86 ? 39.090 38.707 29.217 1.00 24.35 357 ASP A O 1
ATOM 723 N N . GLN A 1 87 ? 39.277 36.532 29.748 1.00 22.84 358 GLN A N 1
ATOM 724 C CA . GLN A 1 87 ? 37.876 36.371 30.113 1.00 22.83 358 GLN A CA 1
ATOM 725 C C . GLN A 1 87 ? 37.498 37.298 31.264 1.00 22.77 358 GLN A C 1
ATOM 726 O O . GLN A 1 87 ? 38.067 37.175 32.354 1.00 20.31 358 GLN A O 1
ATOM 732 N N . PRO A 1 88 ? 36.535 38.207 31.086 1.00 21.57 359 PRO A N 1
ATOM 733 C CA . PRO A 1 88 ? 36.040 38.985 32.226 1.00 19.48 359 PRO A CA 1
ATOM 734 C C . PRO A 1 88 ? 35.273 38.100 33.201 1.00 21.76 359 PRO A C 1
ATOM 735 O O . PRO A 1 88 ? 34.597 37.142 32.812 1.00 22.13 359 PRO A O 1
ATOM 739 N N . ILE A 1 89 ? 35.391 38.431 34.486 1.00 20.52 360 ILE A N 1
ATOM 740 C CA . ILE A 1 89 ? 34.896 37.569 35.560 1.00 20.48 360 ILE A CA 1
ATOM 741 C C . ILE A 1 89 ? 34.781 38.384 36.846 1.00 20.12 360 ILE A C 1
ATOM 742 O O . ILE A 1 89 ? 35.528 39.358 37.023 1.00 21.70 360 ILE A O 1
ATOM 747 N N . PRO A 1 90 ? 33.865 38.062 37.756 1.00 21.01 361 PRO A N 1
ATOM 748 C CA . PRO A 1 90 ? 33.848 38.740 39.054 1.00 23.15 361 PRO A CA 1
ATOM 749 C C . PRO A 1 90 ? 35.080 38.370 39.861 1.00 24.60 361 PRO A C 1
ATOM 750 O O . PRO A 1 90 ? 35.536 37.219 39.810 1.00 20.22 361 PRO A O 1
ATOM 754 N N . PRO A 1 91 ? 35.658 39.316 40.593 1.00 22.70 362 PRO A N 1
ATOM 755 C CA . PRO A 1 91 ? 36.822 38.984 41.426 1.00 22.55 362 PRO A CA 1
ATOM 756 C C . PRO A 1 91 ? 36.428 38.050 42.553 1.00 20.54 362 PRO A C 1
ATOM 757 O O . PRO A 1 91 ? 35.265 37.963 42.952 1.00 23.27 362 PRO A O 1
ATOM 761 N N . LEU A 1 92 ? 37.432 37.339 43.076 1.00 21.46 363 LEU A N 1
ATOM 762 C CA . LEU A 1 92 ? 37.214 36.376 44.152 1.00 19.61 363 LEU A CA 1
ATOM 763 C C . LEU A 1 92 ? 36.271 35.264 43.701 1.00 20.77 363 LEU A C 1
ATOM 764 O O . LEU A 1 92 ? 35.439 34.779 44.467 1.00 22.13 363 LEU A O 1
ATOM 769 N N . THR A 1 93 ? 36.399 34.862 42.442 1.00 19.22 364 THR A N 1
ATOM 770 C CA . THR A 1 93 ? 35.698 33.671 41.985 1.00 17.19 364 THR A CA 1
ATOM 771 C C . THR A 1 93 ? 36.507 32.409 42.261 1.00 20.85 364 THR A C 1
ATOM 772 O O . THR A 1 93 ? 35.979 31.416 42.768 1.00 22.06 364 THR A O 1
ATOM 776 N N . LEU A 1 94 ? 37.800 32.458 41.960 1.00 21.92 365 LEU A N 1
ATOM 777 C CA . LEU A 1 94 ? 38.653 31.280 42.039 1.00 18.90 365 LEU A CA 1
ATOM 778 C C . LEU A 1 94 ? 39.112 30.998 43.467 1.00 20.62 365 LEU A C 1
ATOM 779 O O . LEU A 1 94 ? 39.159 29.836 43.884 1.00 18.87 365 LEU A O 1
ATOM 784 N N . GLN A 1 95 ? 39.469 32.031 44.229 1.00 20.88 366 GLN A N 1
ATOM 785 C CA . GLN A 1 95 ? 40.041 31.783 45.555 1.00 26.03 366 GLN A CA 1
ATOM 786 C C . GLN A 1 95 ? 39.140 30.955 46.458 1.00 24.17 366 GLN A C 1
ATOM 787 O O . GLN A 1 95 ? 39.650 30.020 47.101 1.00 23.54 366 GLN A O 1
ATOM 793 N N . PRO A 1 96 ? 37.837 31.236 46.587 1.00 24.87 367 PRO A N 1
ATOM 794 C CA . PRO A 1 96 ? 37.001 30.374 47.438 1.00 20.31 367 PRO A CA 1
ATOM 795 C C . PRO A 1 96 ? 37.028 28.915 47.031 1.00 20.65 367 PRO A C 1
ATOM 796 O O . PRO A 1 96 ? 36.938 28.035 47.901 1.00 24.81 367 PRO A O 1
ATOM 800 N N . LEU A 1 97 ? 37.102 28.629 45.728 1.00 19.82 368 LEU A N 1
ATOM 801 C CA . LEU A 1 97 ? 37.183 27.238 45.288 1.00 20.85 368 LEU A CA 1
ATOM 802 C C . LEU A 1 97 ? 38.511 26.633 45.690 1.00 18.89 368 LEU A C 1
ATOM 803 O O . LEU A 1 97 ? 38.581 25.466 46.096 1.00 21.07 368 LEU A O 1
ATOM 808 N N . ILE A 1 98 ? 39.583 27.398 45.527 1.00 17.81 369 ILE A N 1
ATOM 809 C CA . ILE A 1 98 ? 40.895 26.883 45.902 1.00 16.97 369 ILE A CA 1
ATOM 810 C C . ILE A 1 98 ? 40.966 26.653 47.411 1.00 20.77 369 ILE A C 1
ATOM 811 O O . ILE A 1 98 ? 41.495 25.633 47.872 1.00 19.97 369 ILE A O 1
ATOM 816 N N . GLU A 1 99 ? 40.439 27.587 48.202 1.00 19.69 370 GLU A N 1
ATOM 817 C CA . GLU A 1 99 ? 40.480 27.412 49.654 1.00 20.66 370 GLU A CA 1
ATOM 818 C C . GLU A 1 99 ? 39.668 26.193 50.073 1.00 24.20 370 GLU A C 1
ATOM 819 O O . GLU A 1 99 ? 40.087 25.426 50.949 1.00 25.88 370 GLU A O 1
ATOM 825 N N . ASN A 1 100 ? 38.512 25.995 49.442 1.00 20.39 371 ASN A N 1
ATOM 826 C CA . ASN A 1 100 ? 37.710 24.782 49.631 1.00 22.98 371 ASN A CA 1
ATOM 827 C C . ASN A 1 100 ? 38.531 23.516 49.378 1.00 23.80 371 ASN A C 1
ATOM 828 O O . ASN A 1 100 ? 38.570 22.595 50.209 1.00 23.99 371 ASN A O 1
ATOM 833 N N . ALA A 1 101 ? 39.183 23.447 48.220 1.00 19.11 372 ALA A N 1
ATOM 834 C CA . ALA A 1 101 ? 39.959 22.258 47.880 1.00 19.22 372 ALA A CA 1
ATOM 835 C C . ALA A 1 101 ? 41.157 22.093 48.802 1.00 21.95 372 ALA A C 1
ATOM 836 O O . ALA A 1 101 ? 41.565 20.964 49.096 1.00 21.77 372 ALA A O 1
ATOM 838 N N . PHE A 1 102 ? 41.733 23.203 49.262 1.00 19.14 373 PHE A N 1
ATOM 839 C CA . PHE A 1 102 ? 42.861 23.119 50.182 1.00 21.56 373 PHE A CA 1
ATOM 840 C C . PHE A 1 102 ? 42.433 22.509 51.516 1.00 21.86 373 PHE A C 1
ATOM 841 O O . PHE A 1 102 ? 43.103 21.611 52.042 1.00 24.29 373 PHE A O 1
ATOM 849 N N . ILE A 1 103 ? 41.324 22.990 52.080 1.00 24.09 374 ILE A N 1
ATOM 850 C CA . ILE A 1 103 ? 40.816 22.434 53.338 1.00 28.47 374 ILE A CA 1
ATOM 851 C C . ILE A 1 103 ? 40.493 20.947 53.183 1.00 26.65 374 ILE A C 1
ATOM 852 O O . ILE A 1 103 ? 40.844 20.126 54.042 1.00 31.45 374 ILE A O 1
ATOM 857 N N . HIS A 1 104 ? 39.839 20.578 52.077 1.00 28.80 375 HIS A N 1
ATOM 858 C CA . HIS A 1 104 ? 39.589 19.164 51.779 1.00 28.01 375 HIS A CA 1
ATOM 859 C C . HIS A 1 104 ? 40.863 18.343 51.863 1.00 29.76 375 HIS A C 1
ATOM 860 O O . HIS A 1 104 ? 40.891 17.269 52.475 1.00 28.55 375 HIS A O 1
ATOM 867 N N . GLY A 1 105 ? 41.928 18.840 51.238 1.00 25.32 376 GLY A N 1
ATOM 868 C CA . GLY A 1 105 ? 43.176 18.093 51.204 1.00 26.41 376 GLY A CA 1
ATOM 869 C C . GLY A 1 105 ? 43.849 17.970 52.559 1.00 30.77 376 GLY A C 1
ATOM 870 O O . GLY A 1 105 ? 44.225 16.871 52.972 1.00 25.56 376 GLY A O 1
ATOM 871 N N . ILE A 1 106 ? 44.054 19.091 53.258 1.00 27.27 377 ILE A N 1
ATOM 872 C CA . ILE A 1 106 ? 44.842 18.989 54.486 1.00 27.60 377 ILE A CA 1
ATOM 873 C C . ILE A 1 106 ? 44.051 18.321 55.603 1.00 32.20 377 ILE A C 1
ATOM 874 O O . ILE A 1 106 ? 44.648 17.787 56.548 1.00 34.77 377 ILE A O 1
ATOM 879 N N . GLU A 1 107 ? 42.720 18.325 55.514 1.00 25.81 378 GLU A N 1
ATOM 880 C CA . GLU A 1 107 ? 41.903 17.605 56.483 1.00 34.40 378 GLU A CA 1
ATOM 881 C C . GLU A 1 107 ? 41.918 16.104 56.226 1.00 32.98 378 GLU A C 1
ATOM 882 O O . GLU A 1 107 ? 41.778 15.316 57.167 1.00 36.90 378 GLU A O 1
ATOM 888 N N . THR A 1 108 ? 42.101 15.696 54.974 1.00 27.36 379 THR A N 1
ATOM 889 C CA . THR A 1 108 ? 42.100 14.288 54.602 1.00 26.34 379 THR A CA 1
ATOM 890 C C . THR A 1 108 ? 43.475 13.643 54.715 1.00 29.28 379 THR A C 1
ATOM 891 O O . THR A 1 108 ? 43.574 12.460 55.071 1.00 28.34 379 THR A O 1
ATOM 895 N N . TYR A 1 109 ? 44.547 14.381 54.434 1.00 25.46 380 TYR A N 1
ATOM 896 C CA . TYR A 1 109 ? 45.867 13.786 54.323 1.00 24.13 380 TYR A CA 1
ATOM 897 C C . TYR A 1 109 ? 46.839 14.392 55.319 1.00 33.00 380 TYR A C 1
ATOM 898 O O . TYR A 1 109 ? 46.890 15.614 55.483 1.00 28.92 380 TYR A O 1
ATOM 907 N N . GLU A 1 110 ? 47.616 13.522 55.972 1.00 31.02 381 GLU A N 1
ATOM 908 C CA . GLU A 1 110 ? 48.846 13.973 56.619 1.00 34.71 381 GLU A CA 1
ATOM 909 C C . GLU A 1 110 ? 49.867 14.392 55.570 1.00 33.01 381 GLU A C 1
ATOM 910 O O . GLU A 1 110 ? 50.482 15.458 55.672 1.00 36.82 381 GLU A O 1
ATOM 916 N N . GLN A 1 111 ? 50.071 13.548 54.564 1.00 27.90 382 GLN A N 1
ATOM 917 C CA . GLN A 1 111 ? 50.764 13.927 53.347 1.00 30.78 382 GLN A CA 1
ATOM 918 C C . GLN A 1 111 ? 50.097 13.203 52.186 1.00 32.86 382 GLN A C 1
ATOM 919 O O . GLN A 1 111 ? 49.443 12.174 52.364 1.00 28.74 382 GLN A O 1
ATOM 925 N N . GLY A 1 112 ? 50.223 13.776 50.993 1.00 24.13 383 GLY A N 1
ATOM 926 C CA . GLY A 1 112 ? 49.617 13.195 49.810 1.00 23.09 383 GLY A CA 1
ATOM 927 C C . GLY A 1 112 ? 48.428 13.959 49.271 1.00 21.63 383 GLY A C 1
ATOM 928 O O . GLY A 1 112 ? 47.801 13.497 48.313 1.00 23.77 383 GLY A O 1
ATOM 929 N N . ALA A 1 113 ? 48.086 15.100 49.858 1.00 23.34 384 ALA A N 1
ATOM 930 C CA . ALA A 1 113 ? 46.995 15.890 49.308 1.00 20.33 384 ALA A CA 1
ATOM 931 C C . ALA A 1 113 ? 47.402 16.493 47.968 1.00 21.38 384 ALA A C 1
ATOM 932 O O . ALA A 1 113 ? 48.582 16.771 47.709 1.00 20.03 384 ALA A O 1
ATOM 934 N N . GLU A 1 114 ? 46.403 16.690 47.115 1.00 22.03 385 GLU A N 1
ATOM 935 C CA . GLU A 1 114 ? 46.591 17.231 45.780 1.00 21.52 385 GLU A CA 1
ATOM 936 C C . GLU A 1 114 ? 45.504 18.260 45.527 1.00 20.39 385 GLU A C 1
ATOM 937 O O . GLU A 1 114 ? 44.345 18.057 45.891 1.00 20.71 385 GLU A O 1
ATOM 943 N N . LEU A 1 115 ? 45.904 19.371 44.922 1.00 20.17 386 LEU A N 1
ATOM 944 C CA . LEU A 1 115 ? 44.991 20.436 44.529 1.00 20.57 386 LEU A CA 1
ATOM 945 C C . LEU A 1 115 ? 45.408 20.872 43.135 1.00 23.61 386 LEU A C 1
ATOM 946 O O . LEU A 1 115 ? 46.549 21.300 42.952 1.00 21.65 386 LEU A O 1
ATOM 951 N N . SER A 1 116 ? 44.499 20.786 42.162 1.00 18.96 387 SER A N 1
ATOM 952 C CA . SER A 1 116 ? 44.838 21.165 40.793 1.00 18.20 387 SER A CA 1
ATOM 953 C C . SER A 1 116 ? 43.835 22.184 40.278 1.00 22.81 387 SER A C 1
ATOM 954 O O . SER A 1 116 ? 42.629 22.049 40.504 1.00 22.22 387 SER A O 1
ATOM 957 N N . VAL A 1 117 ? 44.340 23.205 39.587 1.00 17.97 388 VAL A N 1
ATOM 958 C CA . VAL A 1 117 ? 43.504 24.217 38.948 1.00 18.68 388 VAL A CA 1
ATOM 959 C C . VAL A 1 117 ? 43.788 24.151 37.455 1.00 21.03 388 VAL A C 1
ATOM 960 O O . VAL A 1 117 ? 44.956 24.172 37.056 1.00 18.87 388 VAL A O 1
ATOM 964 N N . SER A 1 118 ? 42.731 24.042 36.632 1.00 17.04 389 SER A N 1
ATOM 965 C CA . SER A 1 118 ? 42.882 24.036 35.177 1.00 15.86 389 SER A CA 1
ATOM 966 C C . SER A 1 118 ? 41.890 25.002 34.546 1.00 19.60 389 SER A C 1
ATOM 967 O O . SER A 1 118 ? 40.717 25.034 34.928 1.00 20.73 389 SER A O 1
ATOM 970 N N . VAL A 1 119 ? 42.363 25.778 33.575 1.00 17.26 390 VAL A N 1
ATOM 971 C CA . VAL A 1 119 ? 41.542 26.781 32.889 1.00 17.26 390 VAL A CA 1
ATOM 972 C C . VAL A 1 119 ? 41.654 26.496 31.400 1.00 18.75 390 VAL A C 1
ATOM 973 O O . VAL A 1 119 ? 42.759 26.504 30.853 1.00 18.50 390 VAL A O 1
ATOM 977 N N . PHE A 1 120 ? 40.526 26.248 30.735 1.00 19.34 391 PHE A N 1
ATOM 978 C CA . PHE A 1 120 ? 40.621 25.889 29.324 1.00 16.93 391 PHE A CA 1
ATOM 979 C C . PHE A 1 120 ? 39.301 26.159 28.623 1.00 19.87 391 PHE A C 1
ATOM 980 O O . PHE A 1 120 ? 38.257 26.303 29.256 1.00 19.55 391 PHE A O 1
ATOM 988 N N . ALA A 1 121 ? 39.376 26.259 27.304 1.00 22.93 392 ALA A N 1
ATOM 989 C CA . ALA A 1 121 ? 38.190 26.494 26.487 1.00 21.68 392 ALA A CA 1
ATOM 990 C C . ALA A 1 121 ? 37.538 25.171 26.134 1.00 22.67 392 ALA A C 1
ATOM 991 O O . ALA A 1 121 ? 38.221 24.182 25.841 1.00 23.23 392 ALA A O 1
ATOM 993 N N . GLU A 1 122 ? 36.211 25.156 26.150 1.00 20.35 393 GLU A N 1
ATOM 994 C CA . GLU A 1 122 ? 35.479 23.986 25.688 1.00 22.49 393 GLU A CA 1
ATOM 995 C C . GLU A 1 122 ? 34.206 24.484 25.023 1.00 30.61 393 GLU A C 1
ATOM 996 O O . GLU A 1 122 ? 33.391 25.138 25.677 1.00 25.02 393 GLU A O 1
ATOM 1002 N N . ASN A 1 123 ? 34.068 24.213 23.722 1.00 36.55 394 ASN A N 1
ATOM 1003 C CA . ASN A 1 123 ? 33.034 24.823 22.883 1.00 38.72 394 ASN A CA 1
ATOM 1004 C C . ASN A 1 123 ? 32.989 26.344 23.046 1.00 38.25 394 ASN A C 1
ATOM 1005 O O . ASN A 1 123 ? 33.988 27.025 22.782 1.00 43.78 394 ASN A O 1
ATOM 1010 N N . GLY A 1 124 ? 31.848 26.887 23.475 1.00 29.25 395 GLY A N 1
ATOM 1011 C CA . GLY A 1 124 ? 31.734 28.317 23.720 1.00 24.00 395 GLY A CA 1
ATOM 1012 C C . GLY A 1 124 ? 31.828 28.736 25.181 1.00 25.35 395 GLY A C 1
ATOM 1013 O O . GLY A 1 124 ? 31.331 29.803 25.561 1.00 23.81 395 GLY A O 1
ATOM 1014 N N . ARG A 1 125 ? 32.454 27.914 26.022 1.00 22.44 396 ARG A N 1
ATOM 1015 C CA . ARG A 1 125 ? 32.621 28.241 27.437 1.00 20.43 396 ARG A CA 1
ATOM 1016 C C . ARG A 1 125 ? 34.103 28.243 27.788 1.00 20.09 396 ARG A C 1
ATOM 1017 O O . ARG A 1 125 ? 34.912 27.592 27.115 1.00 20.28 396 ARG A O 1
ATOM 1025 N N . VAL A 1 126 ? 34.451 29.013 28.817 1.00 18.96 397 VAL A N 1
ATOM 1026 C CA . VAL A 1 126 ? 35.740 28.882 29.499 1.00 17.21 397 VAL A CA 1
ATOM 1027 C C . VAL A 1 126 ? 35.501 28.020 30.719 1.00 17.33 397 VAL A C 1
ATOM 1028 O O . VAL A 1 126 ? 34.676 28.364 31.581 1.00 20.56 397 VAL A O 1
ATOM 1032 N N . VAL A 1 127 ? 36.195 26.901 30.785 1.00 17.58 398 VAL A N 1
ATOM 1033 C CA . VAL A 1 127 ? 36.070 25.979 31.900 1.00 18.86 398 VAL A CA 1
ATOM 1034 C C . VAL A 1 127 ? 37.149 26.300 32.922 1.00 22.08 398 VAL A C 1
ATOM 1035 O O . VAL A 1 127 ? 38.314 26.505 32.568 1.00 16.90 398 VAL A O 1
ATOM 1039 N N . VAL A 1 128 ? 36.755 26.363 34.189 1.00 18.85 399 VAL A N 1
ATOM 1040 C CA . VAL A 1 128 ? 37.690 26.493 35.302 1.00 15.88 399 VAL A CA 1
ATOM 1041 C C . VAL A 1 128 ? 37.454 25.290 36.204 1.00 21.33 399 VAL A C 1
ATOM 1042 O O . VAL A 1 128 ? 36.396 25.195 36.833 1.00 19.52 399 VAL A O 1
ATOM 1046 N N . GLU A 1 129 ? 38.423 24.378 36.281 1.00 19.71 400 GLU A N 1
ATOM 1047 C CA . GLU A 1 129 ? 38.306 23.168 37.097 1.00 19.78 400 GLU A CA 1
ATOM 1048 C C . GLU A 1 129 ? 39.199 23.288 38.322 1.00 18.88 400 GLU A C 1
ATOM 1049 O O . GLU A 1 129 ? 40.390 23.562 38.192 1.00 18.05 400 GLU A O 1
ATOM 1055 N N . VAL A 1 130 ? 38.625 23.064 39.491 1.00 16.99 401 VAL A N 1
ATOM 1056 C CA . VAL A 1 130 ? 39.414 23.027 40.746 1.00 16.50 401 VAL A CA 1
ATOM 1057 C C . VAL A 1 130 ? 39.171 21.642 41.339 1.00 20.30 401 VAL A C 1
ATOM 1058 O O . VAL A 1 130 ? 38.081 21.363 41.702 1.00 20.04 401 VAL A O 1
ATOM 1062 N N . ARG A 1 131 ? 40.219 20.860 41.397 1.00 18.42 402 ARG A N 1
ATOM 1063 C CA . ARG A 1 131 ? 40.100 19.452 41.797 1.00 19.73 402 ARG A CA 1
ATOM 1064 C C . ARG A 1 131 ? 40.932 19.159 43.044 1.00 22.49 402 ARG A C 1
ATOM 1065 O O . ARG A 1 131 ? 41.991 19.676 43.167 1.00 21.39 402 ARG A O 1
ATOM 1073 N N . ASP A 1 132 ? 40.382 18.344 43.921 1.00 18.81 403 ASP A N 1
ATOM 1074 C CA . ASP A 1 132 ? 41.115 17.866 45.106 1.00 18.98 403 ASP A CA 1
ATOM 1075 C C . ASP A 1 132 ? 40.929 16.349 45.187 1.00 24.07 403 ASP A C 1
ATOM 1076 O O . ASP A 1 132 ? 40.016 15.828 44.613 1.00 22.28 403 ASP A O 1
ATOM 1081 N N . ASN A 1 133 ? 41.844 15.699 45.871 1.00 23.30 404 ASN A N 1
ATOM 1082 C CA . ASN A 1 133 ? 41.741 14.257 46.052 1.00 24.56 404 ASN A CA 1
ATOM 1083 C C . ASN A 1 133 ? 41.225 13.897 47.442 1.00 28.94 404 ASN A C 1
ATOM 1084 O O . ASN A 1 133 ? 41.588 12.856 47.997 1.00 29.18 404 ASN A O 1
ATOM 1089 N N . GLY A 1 134 ? 40.372 14.740 48.009 1.00 24.03 405 GLY A N 1
ATOM 1090 C CA . GLY A 1 134 ? 39.866 14.524 49.348 1.00 25.10 405 GLY A CA 1
ATOM 1091 C C . GLY A 1 134 ? 38.847 13.395 49.413 1.00 26.92 405 GLY A C 1
ATOM 1092 O O . GLY A 1 134 ? 38.657 12.611 48.483 1.00 27.37 405 GLY A O 1
ATOM 1093 N N . VAL A 1 135 ? 38.164 13.333 50.560 1.00 28.06 406 VAL A N 1
ATOM 1094 C CA . VAL A 1 135 ? 37.197 12.258 50.794 1.00 31.89 406 VAL A CA 1
ATOM 1095 C C . VAL A 1 135 ? 35.873 12.455 50.075 1.00 31.56 406 VAL A C 1
ATOM 1096 O O . VAL A 1 135 ? 35.072 11.514 50.018 1.00 34.36 406 VAL A O 1
ATOM 1100 N N . GLY A 1 136 ? 35.617 13.633 49.527 1.00 28.30 407 GLY A N 1
ATOM 1101 C CA . GLY A 1 136 ? 34.407 13.920 48.774 1.00 26.48 407 GLY A CA 1
ATOM 1102 C C . GLY A 1 136 ? 33.498 14.807 49.605 1.00 34.50 407 GLY A C 1
ATOM 1103 O O . GLY A 1 136 ? 33.400 14.646 50.825 1.00 34.29 407 GLY A O 1
ATOM 1104 N N . MET A 1 137 ? 32.845 15.766 48.950 1.00 37.22 408 MET A N 1
ATOM 1105 C CA . MET A 1 137 ? 32.052 16.704 49.732 1.00 35.77 408 MET A CA 1
ATOM 1106 C C . MET A 1 137 ? 30.735 16.055 50.158 1.00 38.46 408 MET A C 1
ATOM 1107 O O . MET A 1 137 ? 30.278 15.073 49.569 1.00 40.70 408 MET A O 1
ATOM 1112 N N . ASP A 1 138 ? 30.149 16.588 51.232 1.00 38.13 409 ASP A N 1
ATOM 1113 C CA . ASP A 1 138 ? 28.933 16.001 51.786 1.00 42.06 409 ASP A CA 1
ATOM 1114 C C . ASP A 1 138 ? 27.791 16.053 50.778 1.00 38.74 409 ASP A C 1
ATOM 1115 O O . ASP A 1 138 ? 27.627 17.037 50.053 1.00 34.97 409 ASP A O 1
ATOM 1120 N N . GLU A 1 139 ? 26.990 14.982 50.749 1.00 33.39 410 GLU A N 1
ATOM 1121 C CA . GLU A 1 139 ? 25.975 14.842 49.709 1.00 35.26 410 GLU A CA 1
ATOM 1122 C C . GLU A 1 139 ? 24.914 15.926 49.810 1.00 37.08 410 GLU A C 1
ATOM 1123 O O . GLU A 1 139 ? 24.419 16.415 48.789 1.00 32.42 410 GLU A O 1
ATOM 1129 N N . GLN A 1 140 ? 24.537 16.305 51.035 1.00 37.78 411 GLN A N 1
ATOM 1130 C CA . GLN A 1 140 ? 23.514 17.332 51.199 1.00 41.04 411 GLN A CA 1
ATOM 1131 C C . GLN A 1 140 ? 24.054 18.711 50.828 1.00 35.72 411 GLN A C 1
ATOM 1132 O O . GLN A 1 140 ? 23.334 19.526 50.240 1.00 32.01 411 GLN A O 1
ATOM 1138 N N . VAL A 1 141 ? 25.320 18.989 51.157 1.00 35.24 412 VAL A N 1
ATOM 1139 C CA . VAL A 1 141 ? 25.949 20.233 50.709 1.00 30.80 412 VAL A CA 1
ATOM 1140 C C . VAL A 1 141 ? 25.968 20.293 49.185 1.00 35.08 412 VAL A C 1
ATOM 1141 O O . VAL A 1 141 ? 25.680 21.334 48.576 1.00 28.00 412 VAL A O 1
ATOM 1145 N N . LYS A 1 142 ? 26.299 19.170 48.548 1.00 27.84 413 LYS A N 1
ATOM 1146 C CA . LYS A 1 142 ? 26.334 19.108 47.092 1.00 27.91 413 LYS A CA 1
ATOM 1147 C C . LYS A 1 142 ? 24.944 19.309 46.497 1.00 28.23 413 LYS A C 1
ATOM 1148 O O . LYS A 1 142 ? 24.777 20.055 45.524 1.00 27.46 413 LYS A O 1
ATOM 1154 N N . ALA A 1 143 ? 23.931 18.660 47.077 1.00 28.85 414 ALA A N 1
ATOM 1155 C CA . ALA A 1 143 ? 22.564 18.818 46.589 1.00 28.72 414 ALA A CA 1
ATOM 1156 C C . ALA A 1 143 ? 22.104 20.268 46.673 1.00 29.12 414 ALA A C 1
ATOM 1157 O O . ALA A 1 143 ? 21.458 20.778 45.749 1.00 28.30 414 ALA A O 1
ATOM 1159 N N . GLU A 1 144 ? 22.411 20.952 47.776 1.00 24.85 415 GLU A N 1
ATOM 1160 C CA . GLU A 1 144 ? 21.932 22.323 47.913 1.00 26.86 415 GLU A CA 1
ATOM 1161 C C . GLU A 1 144 ? 22.652 23.257 46.946 1.00 30.29 415 GLU A C 1
ATOM 1162 O O . GLU A 1 144 ? 22.044 24.197 46.411 1.00 27.20 415 GLU A O 1
ATOM 1168 N N . LEU A 1 145 ? 23.938 22.999 46.692 1.00 28.93 416 LEU A N 1
ATOM 1169 C CA . LEU A 1 145 ? 24.666 23.761 45.683 1.00 25.75 416 LEU A CA 1
ATOM 1170 C C . LEU A 1 145 ? 24.077 23.539 44.297 1.00 24.91 416 LEU A C 1
ATOM 1171 O O . LEU A 1 145 ? 23.926 24.486 43.515 1.00 26.45 416 LEU A O 1
ATOM 1176 N N . GLU A 1 146 ? 23.742 22.291 43.971 1.00 23.81 417 GLU A N 1
ATOM 1177 C CA . GLU A 1 146 ? 23.165 22.009 42.662 1.00 24.41 417 GLU A CA 1
ATOM 1178 C C . GLU A 1 146 ? 21.788 22.645 42.514 1.00 29.17 417 GLU A C 1
ATOM 1179 O O . GLU A 1 146 ? 21.456 23.169 41.443 1.00 25.51 417 GLU A O 1
ATOM 1185 N N . ALA A 1 147 ? 20.983 22.636 43.581 1.00 24.95 418 ALA A N 1
ATOM 1186 C CA . ALA A 1 147 ? 19.716 23.363 43.551 1.00 23.50 418 ALA A CA 1
ATOM 1187 C C . ALA A 1 147 ? 19.931 24.848 43.278 1.00 24.12 418 ALA A C 1
ATOM 1188 O O . ALA A 1 147 ? 19.197 25.456 42.492 1.00 27.34 418 ALA A O 1
ATOM 1190 N N . LEU A 1 148 ? 20.936 25.449 43.928 1.00 24.65 419 LEU A N 1
ATOM 1191 C CA . LEU A 1 148 ? 21.253 26.852 43.701 1.00 23.77 419 LEU A CA 1
ATOM 1192 C C . LEU A 1 148 ? 21.628 27.092 42.244 1.00 26.24 419 LEU A C 1
ATOM 1193 O O . LEU A 1 148 ? 21.205 28.080 41.632 1.00 23.22 419 LEU A O 1
ATOM 1198 N N . ILE A 1 149 ? 22.419 26.187 41.675 1.00 23.87 420 ILE A N 1
ATOM 1199 C CA . ILE A 1 149 ? 22.832 26.314 40.277 1.00 24.43 420 ILE A CA 1
ATOM 1200 C C . ILE A 1 149 ? 21.620 26.257 39.359 1.00 27.27 420 ILE A C 1
ATOM 1201 O O . ILE A 1 149 ? 21.543 26.986 38.362 1.00 25.24 420 ILE A O 1
ATOM 1206 N N . ARG A 1 150 ? 20.643 25.413 39.696 1.00 25.19 421 ARG A N 1
ATOM 1207 C CA . ARG A 1 150 ? 19.416 25.311 38.912 1.00 26.20 421 ARG A CA 1
ATOM 1208 C C . ARG A 1 150 ? 18.473 26.486 39.115 1.00 28.06 421 ARG A C 1
ATOM 1209 O O . ARG A 1 150 ? 17.473 26.583 38.395 1.00 31.45 421 ARG A O 1
ATOM 1217 N N . GLY A 1 151 ? 18.742 27.359 40.073 1.00 23.36 422 GLY A N 1
ATOM 1218 C CA . GLY A 1 151 ? 17.880 28.492 40.329 1.00 29.72 422 GLY A CA 1
ATOM 1219 C C . GLY A 1 151 ? 16.918 28.355 41.483 1.00 36.92 422 GLY A C 1
ATOM 1220 O O . GLY A 1 151 ? 16.066 29.236 41.660 1.00 47.33 422 GLY A O 1
ATOM 1221 N N . GLU A 1 152 ? 17.011 27.289 42.265 1.00 34.34 423 GLU A N 1
ATOM 1222 C CA . GLU A 1 152 ? 16.140 27.101 43.418 1.00 38.36 423 GLU A CA 1
ATOM 1223 C C . GLU A 1 152 ? 16.858 27.616 44.659 1.00 44.59 423 GLU A C 1
ATOM 1224 O O . GLU A 1 152 ? 17.995 27.214 44.939 1.00 51.02 423 GLU A O 1
ATOM 1230 N N . GLU A 1 153 ? 16.217 28.519 45.381 1.00 53.91 424 GLU A N 1
ATOM 1231 C CA . GLU A 1 153 ? 16.830 29.056 46.589 1.00 52.47 424 GLU A CA 1
ATOM 1232 C C . GLU A 1 153 ? 16.838 27.973 47.659 1.00 53.86 424 GLU A C 1
ATOM 1233 O O . GLU A 1 153 ? 15.771 27.440 47.993 1.00 53.15 424 GLU A O 1
ATOM 1239 N N . PRO A 1 154 ? 17.993 27.597 48.192 1.00 46.25 425 PRO A N 1
ATOM 1240 C CA . PRO A 1 154 ? 18.052 26.514 49.177 1.00 55.91 425 PRO A CA 1
ATOM 1241 C C . PRO A 1 154 ? 17.545 26.987 50.536 1.00 47.94 425 PRO A C 1
ATOM 1242 O O . PRO A 1 154 ? 17.187 28.146 50.735 1.00 52.70 425 PRO A O 1
ATOM 1246 N N . ARG A 1 155 ? 17.536 26.052 51.478 1.00 52.05 426 ARG A N 1
ATOM 1247 C CA . ARG A 1 155 ? 17.037 26.327 52.815 1.00 48.42 426 ARG A CA 1
ATOM 1248 C C . ARG A 1 155 ? 17.877 27.406 53.494 1.00 40.60 426 ARG A C 1
ATOM 1249 O O . ARG A 1 155 ? 19.111 27.339 53.512 1.00 46.07 426 ARG A O 1
ATOM 1257 N N . THR A 1 156 ? 17.201 28.418 54.029 1.00 33.61 427 THR A N 1
ATOM 1258 C CA . THR A 1 156 ? 17.860 29.460 54.803 1.00 36.31 427 THR A CA 1
ATOM 1259 C C . THR A 1 156 ? 18.121 28.955 56.219 1.00 34.30 427 THR A C 1
ATOM 1260 O O . THR A 1 156 ? 17.210 28.438 56.872 1.00 32.78 427 THR A O 1
ATOM 1264 N N . ARG A 1 157 ? 19.360 29.102 56.691 1.00 33.79 428 ARG A N 1
ATOM 1265 C CA . ARG A 1 157 ? 19.752 28.625 58.012 1.00 35.13 428 ARG A CA 1
ATOM 1266 C C . ARG A 1 157 ? 20.513 29.713 58.756 1.00 36.74 428 ARG A C 1
ATOM 1267 O O . ARG A 1 157 ? 21.204 30.537 58.152 1.00 33.53 428 ARG A O 1
ATOM 1275 N N . ARG A 1 158 ? 20.388 29.701 60.081 1.00 30.03 429 ARG A N 1
ATOM 1276 C CA . ARG A 1 158 ? 21.029 30.711 60.909 1.00 32.14 429 ARG A CA 1
ATOM 1277 C C . ARG A 1 158 ? 22.540 30.545 60.935 1.00 36.84 429 ARG A C 1
ATOM 1278 O O . ARG A 1 158 ? 23.072 29.430 60.882 1.00 35.81 429 ARG A O 1
ATOM 1286 N N . GLU A 1 159 ? 23.220 31.688 61.058 1.00 41.00 430 GLU A N 1
ATOM 1287 C CA . GLU A 1 159 ? 24.679 31.796 61.029 1.00 46.87 430 GLU A CA 1
ATOM 1288 C C . GLU A 1 159 ? 25.247 31.327 59.692 1.00 57.00 430 GLU A C 1
ATOM 1289 O O . GLU A 1 159 ? 26.269 30.639 59.634 1.00 63.62 430 GLU A O 1
ATOM 1295 N N . GLN A 1 160 ? 24.582 31.722 58.607 1.00 58.42 431 GLN A N 1
ATOM 1296 C CA . GLN A 1 160 ? 25.084 31.506 57.251 1.00 63.38 431 GLN A CA 1
ATOM 1297 C C . GLN A 1 160 ? 25.656 32.808 56.690 1.00 65.07 431 GLN A C 1
ATOM 1298 O O . GLN A 1 160 ? 25.217 33.296 55.646 1.00 64.60 431 GLN A O 1
ATOM 1304 N N . GLY A 1 167 ? 35.858 33.542 53.935 1.00 67.22 438 GLY A N 1
ATOM 1305 C CA . GLY A 1 167 ? 34.867 34.602 53.879 1.00 69.86 438 GLY A CA 1
ATOM 1306 C C . GLY A 1 167 ? 33.727 34.348 52.909 1.00 69.36 438 GLY A C 1
ATOM 1307 O O . GLY A 1 167 ? 32.606 34.042 53.320 1.00 69.85 438 GLY A O 1
ATOM 1308 N N . ILE A 1 168 ? 33.999 34.502 51.617 1.00 63.71 439 ILE A N 1
ATOM 1309 C CA . ILE A 1 168 ? 33.020 34.203 50.579 1.00 59.39 439 ILE A CA 1
ATOM 1310 C C . ILE A 1 168 ? 33.053 32.708 50.316 1.00 53.76 439 ILE A C 1
ATOM 1311 O O . ILE A 1 168 ? 34.130 32.120 50.158 1.00 60.49 439 ILE A O 1
ATOM 1316 N N . GLY A 1 169 ? 31.874 32.084 50.296 1.00 47.50 440 GLY A N 1
ATOM 1317 C CA . GLY A 1 169 ? 31.758 30.664 50.064 1.00 41.66 440 GLY A CA 1
ATOM 1318 C C . GLY A 1 169 ? 31.377 30.340 48.627 1.00 37.17 440 GLY A C 1
ATOM 1319 O O . GLY A 1 169 ? 31.224 31.210 47.774 1.00 33.43 440 GLY A O 1
ATOM 1320 N N . LEU A 1 170 ? 31.217 29.039 48.378 1.00 35.75 441 LEU A N 1
ATOM 1321 C CA . LEU A 1 170 ? 30.842 28.570 47.047 1.00 28.93 441 LEU A CA 1
ATOM 1322 C C . LEU A 1 170 ? 29.458 29.062 46.646 1.00 32.63 441 LEU A C 1
ATOM 1323 O O . LEU A 1 170 ? 29.211 29.312 45.461 1.00 30.39 441 LEU A O 1
ATOM 1328 N N . HIS A 1 171 ? 28.542 29.203 47.610 1.00 28.56 442 HIS A N 1
ATOM 1329 C CA . HIS A 1 171 ? 27.213 29.717 47.284 1.00 32.26 442 HIS A CA 1
ATOM 1330 C C . HIS A 1 171 ? 27.300 31.122 46.712 1.00 29.00 442 HIS A C 1
ATOM 1331 O O . HIS A 1 171 ? 26.654 31.441 45.705 1.00 25.71 442 HIS A O 1
ATOM 1338 N N . ASN A 1 172 ? 28.085 31.985 47.352 1.00 29.81 443 ASN A N 1
ATOM 1339 C CA . ASN A 1 172 ? 28.172 33.358 46.879 1.00 29.71 443 ASN A CA 1
ATOM 1340 C C . ASN A 1 172 ? 28.877 33.433 45.534 1.00 24.09 443 ASN A C 1
ATOM 1341 O O . ASN A 1 172 ? 28.518 34.261 44.694 1.00 27.35 443 ASN A O 1
ATOM 1346 N N . VAL A 1 173 ? 29.894 32.591 45.319 1.00 24.69 444 VAL A N 1
ATOM 1347 C CA . VAL A 1 173 ? 30.578 32.573 44.028 1.00 21.28 444 VAL A CA 1
ATOM 1348 C C . VAL A 1 173 ? 29.586 32.245 42.920 1.00 21.25 444 VAL A C 1
ATOM 1349 O O . VAL A 1 173 ? 29.532 32.920 41.885 1.00 23.35 444 VAL A O 1
ATOM 1353 N N . ILE A 1 174 ? 28.786 31.201 43.124 1.00 20.87 445 ILE A N 1
ATOM 1354 C CA . ILE A 1 174 ? 27.847 30.774 42.090 1.00 23.31 445 ILE A CA 1
ATOM 1355 C C . ILE A 1 174 ? 26.852 31.888 41.778 1.00 22.76 445 ILE A C 1
ATOM 1356 O O . ILE A 1 174 ? 26.610 32.218 40.610 1.00 22.81 445 ILE A O 1
ATOM 1361 N N . ARG A 1 175 ? 26.266 32.488 42.821 1.00 20.70 446 ARG A N 1
ATOM 1362 C CA . ARG A 1 175 ? 25.294 33.565 42.620 1.00 20.72 446 ARG A CA 1
ATOM 1363 C C . ARG A 1 175 ? 25.896 34.741 41.864 1.00 23.58 446 ARG A C 1
ATOM 1364 O O . ARG A 1 175 ? 25.250 35.323 40.985 1.00 22.32 446 ARG A O 1
ATOM 1372 N N . ARG A 1 176 ? 27.116 35.137 42.222 1.00 22.23 447 ARG A N 1
ATOM 1373 C CA . ARG A 1 176 ? 27.749 36.256 41.540 1.00 21.90 447 ARG A CA 1
ATOM 1374 C C . ARG A 1 176 ? 28.020 35.924 40.082 1.00 19.57 447 ARG A C 1
ATOM 1375 O O . ARG A 1 176 ? 27.921 36.804 39.218 1.00 24.64 447 ARG A O 1
ATOM 1383 N N . LEU A 1 177 ? 28.384 34.667 39.788 1.00 20.83 448 LEU A N 1
ATOM 1384 C CA . LEU A 1 177 ? 28.602 34.278 38.400 1.00 17.98 448 LEU A CA 1
ATOM 1385 C C . LEU A 1 177 ? 27.295 34.301 37.626 1.00 20.53 448 LEU A C 1
ATOM 1386 O O . LEU A 1 177 ? 27.247 34.792 36.494 1.00 19.71 448 LEU A O 1
ATOM 1391 N N . GLN A 1 178 ? 26.220 33.780 38.226 1.00 23.08 449 GLN A N 1
ATOM 1392 C CA . GLN A 1 178 ? 24.936 33.781 37.530 1.00 20.68 449 GLN A CA 1
ATOM 1393 C C . GLN A 1 178 ? 24.504 35.197 37.210 1.00 24.44 449 GLN A C 1
ATOM 1394 O O . GLN A 1 178 ? 24.071 35.484 36.084 1.00 25.21 449 GLN A O 1
ATOM 1400 N N . LEU A 1 179 ? 24.648 36.103 38.178 1.00 23.59 450 LEU A N 1
ATOM 1401 C CA . LEU A 1 179 ? 24.288 37.496 37.952 1.00 24.14 450 LEU A CA 1
ATOM 1402 C C . LEU A 1 179 ? 25.193 38.136 36.912 1.00 28.51 450 LEU A C 1
ATOM 1403 O O . LEU A 1 179 ? 24.723 38.866 36.035 1.00 28.68 450 LEU A O 1
ATOM 1408 N N . PHE A 1 180 ? 26.495 37.861 36.984 1.00 24.50 451 PHE A N 1
ATOM 1409 C CA . PHE A 1 180 ? 27.438 38.514 36.087 1.00 22.86 451 PHE A CA 1
ATOM 1410 C C . PHE A 1 180 ? 27.206 38.109 34.637 1.00 22.76 451 PHE A C 1
ATOM 1411 O O . PHE A 1 180 ? 27.189 38.964 33.745 1.00 24.92 451 PHE A O 1
ATOM 1419 N N . TYR A 1 181 ? 27.014 36.814 34.383 1.00 18.46 452 TYR A N 1
ATOM 1420 C CA . TYR A 1 181 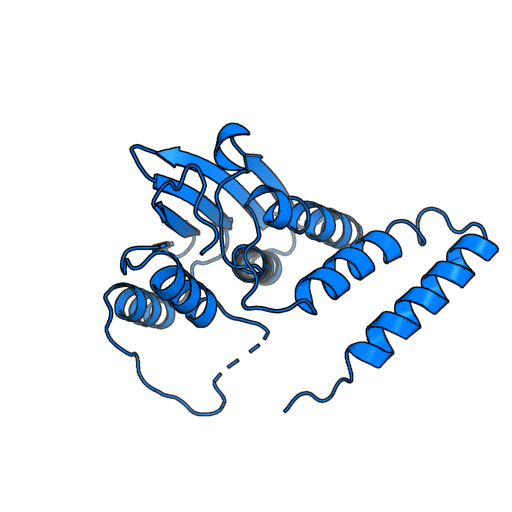? 26.932 36.298 33.022 1.00 21.40 452 TYR A CA 1
ATOM 1421 C C . TYR A 1 181 ? 25.502 36.231 32.506 1.00 26.59 452 TYR A C 1
ATOM 1422 O O . TYR A 1 181 ? 25.301 36.002 31.307 1.00 23.71 452 TYR A O 1
ATOM 1431 N N . GLY A 1 182 ? 24.515 36.414 33.379 1.00 23.12 453 GLY A N 1
ATOM 1432 C CA . GLY A 1 182 ? 23.129 36.329 32.954 1.00 26.02 453 GLY A CA 1
ATOM 1433 C C . GLY A 1 182 ? 22.662 34.940 32.597 1.00 29.31 453 GLY A C 1
ATOM 1434 O O . GLY A 1 182 ? 21.691 34.794 31.841 1.00 25.81 453 GLY A O 1
ATOM 1435 N N . VAL A 1 183 ? 23.344 33.903 33.087 1.00 21.56 454 VAL A N 1
ATOM 1436 C CA . VAL A 1 183 ? 22.945 32.522 32.859 1.00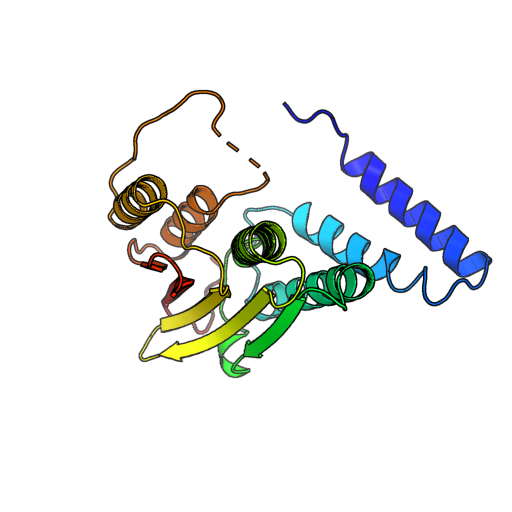 19.12 454 VAL A CA 1
ATOM 1437 C C . VAL A 1 183 ? 23.109 31.741 34.151 1.00 25.07 454 VAL A C 1
ATOM 1438 O O . VAL A 1 183 ? 23.978 32.038 34.980 1.00 21.18 454 VAL A O 1
ATOM 1442 N N . MET A 1 184 ? 22.251 30.741 34.328 1.00 23.49 455 MET A N 1
ATOM 1443 C CA . MET A 1 184 ? 22.234 30.034 35.602 1.00 20.28 455 MET A CA 1
ATOM 1444 C C . MET A 1 184 ? 23.219 28.872 35.653 1.00 18.76 455 MET A C 1
ATOM 1445 O O . MET A 1 184 ? 23.770 28.590 36.722 1.00 20.65 455 MET A O 1
ATOM 1450 N N . ASP A 1 185 ? 23.479 28.207 34.524 1.00 20.36 456 ASP A N 1
ATOM 1451 C CA . ASP A 1 185 ? 24.242 26.956 34.528 1.00 18.63 456 ASP A CA 1
ATOM 1452 C C . ASP A 1 185 ? 25.745 27.239 34.469 1.00 24.62 456 ASP A C 1
ATOM 1453 O O . ASP A 1 185 ? 26.442 26.859 33.530 1.00 22.98 456 ASP A O 1
ATOM 1458 N N . VAL A 1 186 ? 26.242 27.899 35.524 1.00 19.56 457 VAL A N 1
ATOM 1459 C CA . VAL A 1 186 ? 27.629 28.361 35.536 1.00 17.68 457 VAL A CA 1
ATOM 1460 C C . VAL A 1 186 ? 28.580 27.403 36.236 1.00 20.63 457 VAL A C 1
ATOM 1461 O O . VAL A 1 186 ? 29.786 27.656 36.243 1.00 18.56 457 VAL A O 1
ATOM 1465 N N . ALA A 1 187 ? 28.095 26.301 36.794 1.00 20.08 458 ALA A N 1
ATOM 1466 C CA . ALA A 1 1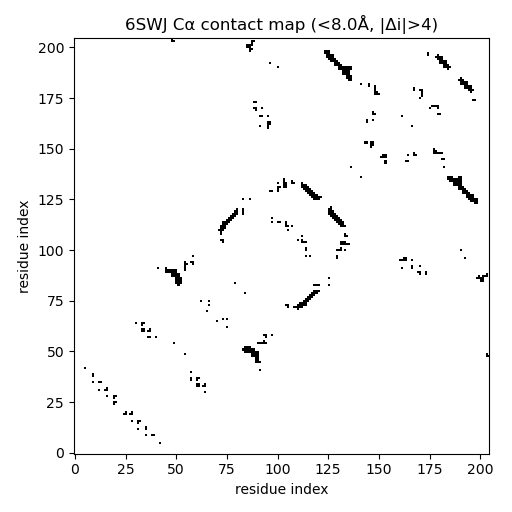87 ? 28.994 25.402 37.497 1.00 19.25 458 ALA A CA 1
ATOM 1467 C C . ALA A 1 187 ? 28.395 24.011 37.556 1.00 24.01 458 ALA A C 1
ATOM 1468 O O . ALA A 1 187 ? 27.201 23.804 37.327 1.00 20.35 458 ALA A O 1
ATOM 1470 N N . GLU A 1 188 ? 29.254 23.053 37.860 1.00 18.58 459 GLU A N 1
ATOM 1471 C CA . GLU A 1 188 ? 28.818 21.703 38.161 1.00 21.79 459 GLU A CA 1
ATOM 1472 C C . GLU A 1 188 ? 29.802 21.126 39.159 1.00 22.10 459 GLU A C 1
ATOM 1473 O O . GLU A 1 188 ? 30.964 21.530 39.212 1.00 21.25 459 GLU A O 1
ATOM 1479 N N . ILE A 1 189 ? 29.322 20.198 39.968 1.00 23.91 460 ILE A N 1
ATOM 1480 C CA . ILE A 1 189 ? 30.141 19.591 41.005 1.00 24.41 460 ILE A CA 1
ATOM 1481 C C . ILE A 1 189 ? 30.210 18.101 40.745 1.00 27.69 460 ILE A C 1
ATOM 1482 O O . ILE A 1 189 ? 29.184 17.456 40.512 1.00 26.33 460 ILE A O 1
ATOM 1487 N N . GLU A 1 190 ? 31.420 17.564 40.795 1.00 23.78 461 GLU A N 1
ATOM 1488 C CA . GLU A 1 190 ? 31.702 16.157 40.593 1.00 22.70 461 GLU A CA 1
ATOM 1489 C C . GLU A 1 190 ? 32.365 15.673 41.870 1.00 30.65 461 GLU A C 1
ATOM 1490 O O . GLU A 1 190 ? 33.423 16.188 42.239 1.00 28.93 461 GLU A O 1
ATOM 1496 N N . SER A 1 191 ? 31.739 14.726 42.568 1.00 24.91 462 SER A N 1
ATOM 1497 C CA . SER A 1 191 ? 32.284 14.316 43.857 1.00 24.56 462 SER A CA 1
ATOM 1498 C C . SER A 1 191 ? 31.820 12.897 44.157 1.00 32.03 462 SER A C 1
ATOM 1499 O O . SER A 1 191 ? 30.706 12.516 43.798 1.00 29.82 462 SER A O 1
ATOM 1502 N N . ALA A 1 192 ? 32.693 12.117 44.795 1.00 30.11 463 ALA A N 1
ATOM 1503 C CA . ALA A 1 192 ? 32.330 10.767 45.210 1.00 33.53 463 ALA A CA 1
ATOM 1504 C C . ALA A 1 192 ? 33.214 10.362 46.374 1.00 30.66 463 ALA A C 1
ATOM 1505 O O . ALA A 1 192 ? 34.362 10.797 46.469 1.00 31.14 463 ALA A O 1
ATOM 1507 N N . LEU A 1 193 ? 32.662 9.518 47.245 1.00 31.07 464 LE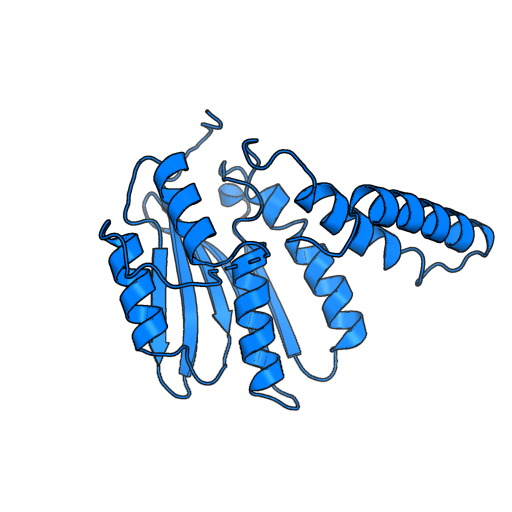U A N 1
ATOM 1508 C CA . LEU A 1 193 ? 33.386 9.062 48.425 1.00 32.62 464 LEU A CA 1
ATOM 1509 C C . LEU A 1 193 ? 34.709 8.439 48.016 1.00 33.69 464 LEU A C 1
ATOM 1510 O O . LEU A 1 193 ? 34.761 7.565 47.147 1.00 38.67 464 LEU A O 1
ATOM 1515 N N . GLY A 1 194 ? 35.788 8.924 48.624 1.00 33.05 465 GLY A N 1
ATOM 1516 C CA . GLY A 1 194 ? 37.116 8.442 48.332 1.00 32.14 465 GLY A CA 1
ATOM 1517 C C . GLY A 1 194 ? 37.691 8.863 46.995 1.00 39.13 465 GLY A C 1
ATOM 1518 O O . GLY A 1 194 ? 38.833 8.499 46.694 1.00 38.33 465 GLY A O 1
ATOM 1519 N N . LYS A 1 195 ? 36.952 9.620 46.181 1.00 34.39 466 LYS A N 1
ATOM 1520 C CA . LYS A 1 195 ? 37.430 9.997 44.855 1.00 34.04 466 LYS A CA 1
ATOM 1521 C C . LYS A 1 195 ? 37.554 11.507 44.685 1.00 35.41 466 LYS A C 1
ATOM 1522 O O . LYS A 1 195 ? 37.726 11.982 43.558 1.00 37.07 466 LYS A O 1
ATOM 1528 N N . GLY A 1 196 ? 37.460 12.267 45.763 1.00 26.79 467 GLY A N 1
ATOM 1529 C CA . GLY A 1 196 ? 37.732 13.686 45.698 1.00 26.27 467 GLY A CA 1
ATOM 1530 C C . GLY A 1 196 ? 36.573 14.487 45.139 1.00 24.60 467 GLY A C 1
ATOM 1531 O O . GLY A 1 196 ? 35.445 14.010 44.970 1.00 24.67 467 GLY A O 1
ATOM 1532 N N . THR A 1 197 ? 36.880 15.744 44.838 1.00 19.39 468 THR A N 1
ATOM 1533 C CA . THR A 1 197 ? 35.872 16.708 44.428 1.00 19.74 468 THR A CA 1
ATOM 1534 C C . THR A 1 197 ? 36.434 17.536 43.287 1.00 22.50 468 THR A C 1
ATOM 1535 O O . THR A 1 197 ? 37.584 17.974 43.351 1.00 20.93 468 THR A O 1
ATOM 1539 N N . THR A 1 198 ? 35.633 17.736 42.240 1.00 20.80 469 THR A N 1
ATOM 1540 C CA . THR A 1 198 ? 35.938 18.729 41.211 1.00 21.95 469 THR A CA 1
ATOM 1541 C C . THR A 1 198 ? 34.785 19.716 41.159 1.00 23.37 469 THR A C 1
ATOM 1542 O O . THR A 1 198 ? 33.636 19.317 40.948 1.00 22.00 469 THR A O 1
ATOM 1546 N N . VAL A 1 199 ? 35.084 20.989 41.378 1.00 19.21 470 VAL A N 1
ATOM 1547 C CA . VAL A 1 199 ? 34.147 22.068 41.089 1.00 17.96 470 VAL A CA 1
ATOM 1548 C C . VAL A 1 199 ? 34.543 22.627 39.737 1.00 20.61 470 VAL A C 1
ATOM 1549 O O . VAL A 1 199 ? 35.694 23.043 39.542 1.00 18.72 470 VAL A O 1
ATOM 1553 N N . ARG A 1 200 ? 33.612 22.604 38.785 1.00 17.70 471 ARG A N 1
ATOM 1554 C CA . ARG A 1 200 ? 33.908 22.965 37.407 1.00 17.54 471 ARG A CA 1
ATOM 1555 C C . ARG A 1 200 ? 33.025 24.146 37.033 1.00 18.85 471 ARG A C 1
ATOM 1556 O O . ARG A 1 200 ? 31.801 24.011 36.996 1.00 20.18 471 ARG A O 1
ATOM 1564 N N . LEU A 1 201 ? 33.637 25.301 36.780 1.00 16.56 472 LEU A N 1
ATOM 1565 C CA . LEU A 1 201 ? 32.897 26.471 36.316 1.00 16.99 472 LEU A CA 1
ATOM 1566 C C . LEU A 1 201 ? 32.799 26.430 34.803 1.00 20.78 472 LEU A C 1
ATOM 1567 O O . LEU A 1 201 ? 33.757 26.072 34.125 1.00 17.17 472 LEU A O 1
ATOM 1572 N N . TRP A 1 202 ? 31.637 26.816 34.281 1.00 19.96 473 TRP A N 1
ATOM 1573 C CA . TRP A 1 202 ? 31.341 26.830 32.850 1.00 19.59 473 TRP A CA 1
ATOM 1574 C C . TRP A 1 202 ? 30.957 28.258 32.502 1.00 19.97 473 TRP A C 1
ATOM 1575 O O . TRP A 1 202 ? 29.784 28.614 32.589 1.00 17.95 473 TRP A O 1
ATOM 1586 N N . LEU A 1 203 ? 31.930 29.083 32.108 1.00 14.57 474 LEU A N 1
ATOM 1587 C CA . LEU A 1 203 ? 31.674 30.519 31.961 1.00 16.01 474 LEU A CA 1
ATOM 1588 C C . LEU A 1 203 ? 31.420 30.852 30.501 1.00 19.10 474 LEU A C 1
ATOM 1589 O O . LEU A 1 203 ? 32.261 30.520 29.649 1.00 19.49 474 LEU A O 1
ATOM 1594 N N . PRO A 1 204 ? 30.291 31.491 30.155 1.00 17.15 475 PRO A N 1
ATOM 1595 C CA . PRO A 1 204 ? 30.088 31.921 28.763 1.00 20.96 475 PRO A CA 1
ATOM 1596 C C . PRO A 1 204 ? 31.279 32.719 28.253 1.00 23.49 475 PRO A C 1
ATOM 1597 O O . PRO A 1 204 ? 31.679 33.705 28.876 1.00 22.51 475 PRO A O 1
ATOM 1601 N N . ARG A 1 205 ? 31.865 32.253 27.167 1.00 20.28 476 ARG A N 1
ATOM 1602 C CA . ARG A 1 205 ? 33.056 32.912 26.594 1.00 22.45 476 ARG A CA 1
ATOM 1603 C C . ARG A 1 205 ? 32.691 34.320 26.160 1.00 33.14 476 ARG A C 1
ATOM 1604 O O . ARG A 1 205 ? 31.839 34.486 25.304 1.00 31.07 476 ARG A O 1
ATOM 1612 N N . TRP A 1 206 ? 33.330 35.282 26.786 1.00 29.15 477 TRP A N 1
ATOM 1613 C CA . TRP A 1 206 ? 33.092 36.702 26.483 1.00 32.26 477 TRP A CA 1
ATOM 1614 C C . TRP A 1 206 ? 34.398 37.280 25.979 1.00 43.26 477 TRP A C 1
ATOM 1615 O O . TRP A 1 206 ? 35.273 37.450 26.752 1.00 42.31 477 TRP A O 1
ATOM 1626 N N . GLN A 1 207 ? 34.525 37.433 24.668 1.00 57.99 478 GLN A N 1
ATOM 1627 C CA . GLN A 1 207 ? 35.698 38.111 24.059 1.00 61.56 478 GLN A CA 1
ATOM 1628 C C . GLN A 1 207 ? 35.421 39.588 24.339 1.00 65.15 478 GLN A C 1
ATOM 1629 O O . GLN A 1 207 ? 34.851 40.281 23.473 1.00 63.57 478 GLN A O 1
ATOM 1635 N N . GLY A 1 208 ? 35.703 39.972 25.586 1.00 56.97 479 GLY A N 1
ATOM 1636 C CA . GLY A 1 208 ? 35.412 41.304 26.128 1.00 57.70 479 GLY A CA 1
ATOM 1637 C C . GLY A 1 208 ? 34.461 42.072 27.039 1.00 63.90 479 GLY A C 1
ATOM 1638 O O . GLY A 1 208 ? 34.798 43.142 27.502 1.00 64.03 479 GLY A O 1
ATOM 1639 N N . GLY A 1 209 ? 33.261 41.568 27.270 1.00 66.76 480 GLY A N 1
ATOM 1640 C CA . GLY A 1 209 ? 32.356 42.326 28.140 1.00 58.56 480 GLY A CA 1
ATOM 1641 C C . GLY A 1 209 ? 32.427 42.570 29.625 1.00 64.59 480 GLY A C 1
ATOM 1642 O O . GLY A 1 209 ? 31.668 42.002 30.338 1.00 72.97 480 GLY A O 1
ATOM 1643 N N . MET A 1 210 ? 33.211 43.517 30.086 1.00 55.12 481 MET A N 1
ATOM 1644 C CA . MET A 1 210 ? 33.225 43.728 31.559 1.00 64.25 481 MET A CA 1
ATOM 1645 C C . MET A 1 210 ? 31.865 44.130 32.170 1.00 62.30 481 MET A C 1
ATOM 1646 O O . MET A 1 210 ? 31.651 43.702 33.296 1.00 61.64 481 MET A O 1
ATOM 1651 N N . ASN A 1 211 ? 30.957 44.785 31.424 1.00 61.28 482 ASN A N 1
ATOM 1652 C CA . ASN A 1 211 ? 29.745 45.412 31.967 1.00 49.95 482 ASN A CA 1
ATOM 1653 C C . ASN A 1 211 ? 29.130 46.212 30.817 1.00 65.63 482 ASN A C 1
ATOM 1654 O O . ASN A 1 211 ? 29.927 46.731 29.988 1.00 68.03 482 ASN A O 1
#

Foldseek 3Di:
DDPDDLVVVLVVLVVVLVVCVVVVVVVVNLLSVLVSLLSVQVPDDQLFKDWQLSVVVNVVSVCVNCCVVQVQAEDEEEEEDVVRGRFIAGPPLVVQLQVVQVCQRVVATPHDKYWYWYWDDDDQWIKIKIWIQGQWDDPVVQVCQVCVLVPHHHDDDPPDVDHNSNSLVRQCVQQVHRNQWHWDTDGRRTIMIMGTHRGDPDDRD

InterPro domains:
  IPR003594 Histidine kinase/HSP90-like ATPase domain [PF02518] (365-476)
  IPR003594 Histidine kinase/HSP90-like ATPase domain [SM00387] (360-478)
  IPR003660 HAMP domain [PF00672] (195-248)
  IPR003660 HAMP domain [PS50885] (198-251)
  IPR003660 HAMP domain [SM00304] (198-251)
  IPR004358 Signal transduction histidine kinase-related protein, C-terminal [PR00344] (397-411)
  IPR004358 Signal transduction histidine kinase-related protein, C-terminal [PR00344] (435-453)
  IPR004358 Signal transduction histidine kinase-related protein, C-terminal [PR00344] (462-475)
  IPR010559 Signal transduction histidine kinase, internal region [PF06580] (267-345)
  IPR036890 Histidine kinase/HSP90-like ATPase superfamily [G3DSA:3.30.565.10] (335-478)
  IPR036890 Histidine kinase/HSP90-like ATPase superfamily [SSF55874] (321-475)
  IPR050640 Bacterial two-component sensor kinase systems [PTHR34220] (245-475)